Protein AF-A0A1E9AA46-F1 (afdb_monomer)

Radius of gyration: 30.38 Å; Cα contacts (8 Å, |Δi|>4): 210; chains: 1; bounding box: 58×39×106 Å

Secondary structure (DSSP, 8-state):
--HHHHHHHHHHHHHHHS--------------HHHHHHHHHHHHHHHHHHHHHHHS-SEEEGGGTEEE-HHHHHHHHHHHHHHTTS----TTHHHHHHHHHHHHHHHHHHHHHHHHHHHHHHHHHHH--HHHHHHHHHHHHHHHHHHHHHHHHHHHHHHHHHHHHHHTT----GGGT-EE-HHHHHHHHHHHHHHHHHHHHHHS--PPP--

Solvent-accessible surface area (backbone atoms only — not comparable to full-atom values): 11509 Å² total; per-residue (Å²): 134,64,76,68,61,59,53,53,58,52,54,56,50,54,64,72,68,49,80,78,76,69,72,80,75,73,52,77,72,57,76,46,62,69,36,45,54,45,42,53,52,32,42,52,34,52,50,50,30,50,47,35,50,56,66,34,34,48,29,33,27,54,78,76,72,40,71,38,26,48,65,61,49,49,53,50,47,55,52,54,56,57,58,64,76,45,99,65,96,54,82,63,58,58,62,54,48,56,52,48,50,54,49,50,51,51,52,53,52,50,53,53,50,46,52,51,38,47,53,37,36,51,51,25,59,76,66,67,41,68,65,44,50,52,54,33,46,54,50,50,52,51,53,50,52,47,54,55,48,46,61,53,54,48,51,52,51,19,42,50,53,21,54,58,45,32,75,72,80,48,88,51,56,32,77,44,47,40,36,86,25,66,25,54,57,51,28,48,54,34,45,49,51,31,48,53,46,48,56,56,40,62,75,51,54,67,54,73,61,82,126

Nearest PDB structures (foldseek):
  5vju-assembly1_A  TM=3.704E-01  e=6.657E-01  synthetic construct
  6z0c-assembly4_D  TM=4.398E-01  e=1.343E+00  Escherichia coli
  8d9o-assembly1_A  TM=4.126E-01  e=1.412E+00  synthetic construct
  8zgt-assembly1_B  TM=4.104E-01  e=1.560E+00  Rattus norvegicus

Sequence (211 aa):
MNNRQAYHQNFDRTLSHEELHRGRRYGKKRRSWVSLIIHIIVLILTAIAGYSMWKEPIFKVKLLNQLVNFHQFSTFSDKLEELKKLPINVGDIDKIQHQLDQLVIAFEVFFGICILSLILTFFTILFNRTVLKIVNFIVVVILMLMTFGFAYLIDHVAKKAATEMSSAYLSFKPDDILTQADAIHNNFILLGCSLALLFISLFFRNRRPRH

Foldseek 3Di:
DDPVVVVVVVVVVVVVPPPPPPPPPQPDQDDLPLLLVLLVLLLVLLVVLLVLLQPFQQKQFLQVRDRHHLVNLVVVLVVLVVVVVDPDPDPLSVVLSVLSVVLNVLNVVLSVLSVVLSVLSVVCSVPVDLVSLVVSLVSLVVSLVSLVVNQVSLLVSLCSVQVVVVVVPDNDDSCNGIDGDPSSVSSNVSSVSSNVSSVVSSVSPRDRPDD

pLDDT: mean 70.6, std 15.68, range [38.94, 93.25]

Structure (mmCIF, N/CA/C/O backbone):
data_AF-A0A1E9AA46-F1
#
_entry.id   AF-A0A1E9AA46-F1
#
loop_
_atom_site.group_PDB
_atom_site.id
_atom_site.type_symbol
_atom_site.label_atom_id
_atom_site.label_alt_id
_atom_site.label_comp_id
_atom_site.label_asym_id
_atom_site.label_entity_id
_atom_site.label_seq_id
_atom_site.pdbx_PDB_ins_code
_atom_site.Cartn_x
_atom_site.Cartn_y
_atom_site.Cartn_z
_atom_site.occupancy
_atom_site.B_iso_or_equiv
_atom_site.auth_seq_id
_atom_site.auth_comp_id
_atom_site.auth_asym_id
_atom_site.auth_atom_id
_atom_site.pdbx_PDB_model_num
ATOM 1 N N . MET A 1 1 ? 30.537 -24.288 -76.669 1.00 49.28 1 MET A N 1
ATOM 2 C CA . MET A 1 1 ? 30.613 -23.554 -75.384 1.00 49.28 1 MET A CA 1
ATOM 3 C C . MET A 1 1 ? 30.272 -24.520 -74.263 1.00 49.28 1 MET A C 1
ATOM 5 O O . MET A 1 1 ? 29.321 -25.274 -74.397 1.00 49.28 1 MET A O 1
ATOM 9 N N . ASN A 1 2 ? 31.124 -24.592 -73.241 1.00 49.41 2 ASN A N 1
ATOM 10 C CA . ASN A 1 2 ? 31.161 -25.682 -72.265 1.00 49.41 2 ASN A CA 1
ATOM 11 C C . ASN A 1 2 ? 30.040 -25.519 -71.218 1.00 49.41 2 ASN A C 1
ATOM 13 O O . ASN A 1 2 ? 29.988 -24.486 -70.554 1.00 49.41 2 ASN A O 1
ATOM 17 N N . ASN A 1 3 ? 29.192 -26.540 -71.016 1.00 54.50 3 ASN A N 1
ATOM 18 C CA . ASN A 1 3 ? 28.039 -26.518 -70.085 1.00 54.50 3 ASN A CA 1
ATOM 19 C C . ASN A 1 3 ? 28.395 -26.128 -68.635 1.00 54.50 3 ASN A C 1
ATOM 21 O O . ASN A 1 3 ? 27.533 -25.692 -67.877 1.00 54.50 3 ASN A O 1
ATOM 25 N N . ARG A 1 4 ? 29.672 -26.233 -68.250 1.00 53.12 4 ARG A N 1
ATOM 26 C CA . ARG A 1 4 ? 30.167 -25.802 -66.935 1.00 53.12 4 ARG A CA 1
ATOM 27 C C . ARG A 1 4 ? 30.190 -24.277 -66.766 1.00 53.12 4 ARG A C 1
ATOM 29 O O . ARG A 1 4 ? 29.927 -23.796 -65.674 1.00 53.12 4 ARG A O 1
ATOM 36 N N . GLN A 1 5 ? 30.441 -23.506 -67.826 1.00 55.22 5 GLN A N 1
ATOM 37 C CA . GLN A 1 5 ? 30.506 -22.036 -67.744 1.00 55.22 5 GLN A CA 1
ATOM 38 C C . GLN A 1 5 ? 29.119 -21.398 -67.564 1.00 55.22 5 GLN A C 1
ATOM 40 O O . GLN A 1 5 ? 28.984 -20.426 -66.825 1.00 55.22 5 GLN A O 1
ATOM 45 N N . ALA A 1 6 ? 28.083 -21.985 -68.172 1.00 57.84 6 ALA A N 1
ATOM 46 C CA . ALA A 1 6 ? 26.702 -21.524 -68.028 1.00 57.84 6 ALA A CA 1
ATOM 47 C C . ALA A 1 6 ? 26.157 -21.738 -66.603 1.00 57.84 6 ALA A C 1
ATOM 49 O O . ALA A 1 6 ? 25.408 -20.909 -66.094 1.00 57.84 6 ALA A O 1
ATOM 50 N N . TYR A 1 7 ? 26.567 -22.820 -65.932 1.00 57.25 7 TYR A N 1
ATOM 51 C CA . TYR A 1 7 ? 26.136 -23.106 -64.562 1.00 57.25 7 TYR A CA 1
ATOM 52 C C . TYR A 1 7 ? 26.705 -22.093 -63.554 1.00 57.25 7 TYR A C 1
ATOM 54 O O . TYR A 1 7 ? 25.974 -21.613 -62.693 1.00 57.25 7 TYR A O 1
ATOM 62 N N . HIS A 1 8 ? 27.976 -21.701 -63.705 1.00 55.75 8 HIS A N 1
ATOM 63 C CA . HIS A 1 8 ? 28.603 -20.693 -62.843 1.00 55.75 8 HIS A CA 1
ATOM 64 C C . HIS A 1 8 ? 28.002 -19.292 -63.037 1.00 55.75 8 HIS A C 1
ATOM 66 O O . HIS A 1 8 ? 27.674 -18.638 -62.054 1.00 55.75 8 HIS A O 1
ATOM 72 N N . GLN A 1 9 ? 27.741 -18.870 -64.281 1.00 58.97 9 GLN A N 1
ATOM 73 C CA . GLN A 1 9 ? 27.086 -17.578 -64.543 1.00 58.97 9 GLN A CA 1
ATOM 74 C C . GLN A 1 9 ? 25.657 -17.502 -63.993 1.00 58.97 9 GLN A C 1
ATOM 76 O O . GLN A 1 9 ? 25.222 -16.436 -63.558 1.00 58.97 9 GLN A O 1
ATOM 81 N N . ASN A 1 10 ? 24.925 -18.618 -64.005 1.00 57.78 10 ASN A N 1
ATOM 82 C CA . ASN A 1 10 ? 23.584 -18.671 -63.433 1.00 57.78 10 ASN A CA 1
ATOM 83 C C . ASN A 1 10 ? 23.616 -18.655 -61.901 1.00 57.78 10 ASN A C 1
ATOM 85 O O . ASN A 1 10 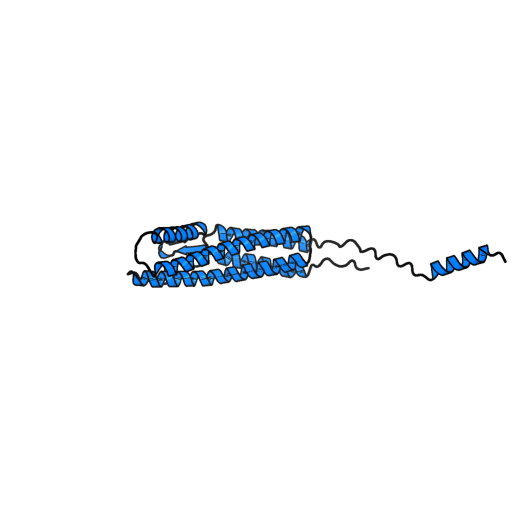? 22.770 -17.996 -61.310 1.00 57.78 10 ASN A O 1
ATOM 89 N N . PHE A 1 11 ? 24.602 -19.304 -61.274 1.00 59.41 11 PHE A N 1
ATOM 90 C CA . PHE A 1 11 ? 24.791 -19.297 -59.819 1.00 59.41 11 PHE A CA 1
ATOM 91 C C . PHE A 1 11 ? 25.184 -17.909 -59.285 1.00 59.41 11 PHE A C 1
ATOM 93 O O . PHE A 1 11 ? 24.658 -17.454 -58.268 1.00 59.41 11 PHE A O 1
ATOM 100 N N . ASP A 1 12 ? 26.053 -17.198 -60.007 1.00 58.66 12 ASP A N 1
ATOM 101 C CA . ASP A 1 12 ? 26.459 -15.836 -59.646 1.00 58.66 12 ASP A CA 1
ATOM 102 C C . ASP A 1 12 ? 25.305 -14.832 -59.798 1.00 58.66 12 ASP A C 1
ATOM 104 O O . ASP A 1 12 ? 25.206 -13.886 -59.014 1.00 58.66 12 ASP A O 1
ATOM 108 N N . ARG A 1 13 ? 24.389 -15.051 -60.755 1.00 57.78 13 ARG A N 1
ATOM 109 C CA . ARG A 1 13 ? 23.179 -14.228 -60.943 1.00 57.78 13 ARG A CA 1
ATOM 110 C C . ARG A 1 13 ? 22.117 -14.450 -59.866 1.00 57.78 13 ARG A C 1
ATOM 112 O O . ARG A 1 13 ? 21.486 -13.480 -59.456 1.00 57.78 13 ARG A O 1
ATOM 119 N N . THR A 1 14 ? 21.927 -15.675 -59.372 1.00 57.81 14 THR A N 1
ATOM 120 C CA . THR A 1 14 ? 20.999 -15.930 -58.253 1.00 57.81 14 THR A CA 1
ATOM 121 C C . THR A 1 14 ? 21.500 -15.316 -56.948 1.00 57.81 14 THR A C 1
ATOM 123 O O . THR A 1 14 ? 20.714 -14.716 -56.224 1.00 57.81 14 THR A O 1
ATOM 126 N N . LEU A 1 15 ? 22.809 -15.350 -56.680 1.00 58.56 15 LEU A N 1
ATOM 127 C CA . LEU A 1 15 ? 23.394 -14.713 -55.490 1.00 58.56 15 LEU A CA 1
ATOM 128 C C . LEU A 1 15 ? 23.398 -13.177 -55.530 1.00 58.56 15 LEU A C 1
ATOM 130 O O . LEU A 1 15 ? 23.452 -12.547 -54.476 1.00 58.56 15 LEU A O 1
ATOM 134 N N . SER A 1 16 ? 23.369 -12.568 -56.718 1.00 57.66 16 SER A N 1
ATOM 135 C CA . SER A 1 16 ? 23.393 -11.106 -56.872 1.00 57.66 16 SER A CA 1
ATOM 136 C C . SER A 1 16 ? 22.006 -10.459 -56.941 1.00 57.66 16 SER A C 1
ATOM 138 O O . SER A 1 16 ? 21.908 -9.249 -56.735 1.00 57.66 16 SER A O 1
ATOM 140 N N . HIS A 1 17 ? 20.938 -11.237 -57.162 1.00 54.31 17 HIS A N 1
ATOM 141 C CA . HIS A 1 17 ? 19.555 -10.738 -57.155 1.00 54.31 17 HIS A CA 1
ATOM 142 C C . HIS A 1 17 ? 18.733 -11.112 -55.926 1.00 54.31 17 HIS A C 1
ATOM 144 O O . HIS A 1 17 ? 17.715 -10.471 -55.667 1.00 54.31 17 HIS A O 1
ATOM 150 N N . GLU A 1 18 ? 19.164 -12.097 -55.149 1.00 50.16 18 GLU A N 1
ATOM 151 C CA . GLU A 1 18 ? 18.524 -12.396 -53.879 1.00 50.16 18 GLU A CA 1
ATOM 152 C C . GLU A 1 18 ? 19.206 -11.545 -52.811 1.00 50.16 18 GLU A C 1
ATOM 154 O O . GLU A 1 18 ? 20.327 -11.828 -52.385 1.00 50.16 18 GLU A O 1
ATOM 159 N N . GLU A 1 19 ? 18.559 -10.439 -52.422 1.00 51.16 19 GLU A N 1
ATOM 160 C CA . GLU A 1 19 ? 18.971 -9.671 -51.253 1.00 51.16 19 GLU A CA 1
ATOM 161 C C . GLU A 1 19 ? 19.119 -10.658 -50.099 1.00 51.16 19 GLU A C 1
ATOM 163 O O . GLU A 1 19 ? 18.131 -11.154 -49.560 1.00 51.16 19 GLU A O 1
ATOM 168 N N . LEU A 1 20 ? 20.367 -10.976 -49.745 1.00 54.72 20 LEU A N 1
ATOM 169 C CA . LEU A 1 20 ? 20.710 -11.749 -48.565 1.00 54.72 20 LEU A CA 1
ATOM 170 C C . LEU A 1 20 ? 19.997 -11.083 -47.391 1.00 54.72 20 LEU A C 1
ATOM 172 O O . LEU A 1 20 ? 20.485 -10.094 -46.835 1.00 54.72 20 LEU A O 1
ATOM 176 N N . HIS A 1 21 ? 18.829 -11.615 -47.024 1.00 53.62 21 HIS A N 1
ATOM 177 C CA . HIS A 1 21 ? 18.086 -11.238 -45.839 1.00 53.62 21 HIS A CA 1
ATOM 178 C C . HIS A 1 21 ? 18.948 -11.647 -44.654 1.00 53.62 21 HIS A C 1
ATOM 180 O O . HIS A 1 21 ? 18.809 -12.718 -44.066 1.00 53.62 21 HIS A O 1
ATOM 186 N N . ARG A 1 22 ? 19.907 -10.778 -44.335 1.00 55.47 22 ARG A N 1
ATOM 187 C CA . ARG A 1 22 ? 20.784 -10.859 -43.184 1.00 55.47 22 ARG A CA 1
ATOM 188 C C . ARG A 1 22 ? 19.836 -10.960 -42.002 1.00 55.47 22 ARG A C 1
ATOM 190 O O . ARG A 1 22 ? 19.183 -9.971 -41.664 1.00 55.47 22 ARG A O 1
ATOM 197 N N . GLY A 1 23 ? 19.688 -12.170 -41.455 1.00 50.06 23 GLY A N 1
ATOM 198 C CA . GLY A 1 23 ? 18.739 -12.448 -40.383 1.00 50.06 23 GLY A CA 1
ATOM 199 C C . GLY A 1 23 ? 18.866 -11.340 -39.355 1.00 50.06 23 GLY A C 1
ATOM 200 O O . GLY A 1 23 ? 19.982 -11.079 -38.898 1.00 50.06 23 GLY A O 1
ATOM 201 N N . ARG A 1 24 ? 17.766 -10.610 -39.110 1.00 51.88 24 ARG A N 1
ATOM 202 C CA . ARG A 1 24 ? 17.756 -9.416 -38.257 1.00 51.88 24 ARG A CA 1
ATOM 203 C C . ARG A 1 24 ? 18.491 -9.769 -36.972 1.00 51.88 24 ARG A C 1
ATOM 205 O O . ARG A 1 24 ? 17.937 -10.448 -36.109 1.00 51.88 24 ARG A O 1
ATOM 212 N N . ARG A 1 25 ? 19.753 -9.346 -36.846 1.00 49.88 25 ARG A N 1
ATOM 213 C CA . ARG A 1 25 ? 20.500 -9.448 -35.596 1.00 49.88 25 ARG A CA 1
ATOM 214 C C . ARG A 1 25 ? 19.763 -8.521 -34.654 1.00 49.88 25 ARG A C 1
ATOM 216 O O . ARG A 1 25 ? 20.014 -7.321 -34.662 1.00 49.88 25 ARG A O 1
ATOM 223 N N . TYR A 1 26 ? 18.802 -9.060 -33.908 1.00 51.97 26 TYR A N 1
ATOM 224 C CA . TYR A 1 26 ? 18.139 -8.348 -32.832 1.00 51.97 26 TYR A CA 1
ATOM 225 C C . TYR A 1 26 ? 19.249 -7.870 -31.901 1.00 51.97 26 TYR A C 1
ATOM 227 O O . TYR A 1 26 ? 19.797 -8.652 -31.123 1.00 51.97 26 TYR A O 1
ATOM 235 N N . GLY A 1 27 ? 19.632 -6.597 -32.034 1.00 51.75 27 GLY A N 1
ATOM 236 C CA . GLY A 1 27 ? 20.596 -5.969 -31.148 1.00 51.75 27 GLY A CA 1
ATOM 237 C C . GLY A 1 27 ? 20.167 -6.256 -29.714 1.00 51.75 27 GLY A C 1
ATOM 238 O O . GLY A 1 27 ? 18.999 -6.073 -29.356 1.00 51.75 27 GLY A O 1
ATOM 239 N N . LYS A 1 28 ? 21.091 -6.801 -28.920 1.00 49.12 28 LYS A N 1
ATOM 240 C CA . LYS A 1 28 ? 20.844 -7.223 -27.540 1.00 49.12 28 LYS A CA 1
ATOM 241 C C . LYS A 1 28 ? 20.098 -6.096 -26.817 1.00 49.12 28 LYS A C 1
ATOM 243 O O . LYS A 1 28 ? 20.606 -4.980 -26.728 1.00 49.12 28 LYS A O 1
ATOM 248 N N . LYS A 1 29 ? 18.867 -6.366 -26.361 1.00 53.00 29 LYS A N 1
ATOM 249 C CA . LYS A 1 29 ? 18.013 -5.390 -25.662 1.00 53.00 29 LYS A CA 1
ATOM 250 C C . LYS A 1 29 ? 18.817 -4.730 -24.535 1.00 53.00 29 LYS A C 1
ATOM 252 O O . LYS A 1 29 ? 19.164 -5.394 -23.557 1.00 53.00 29 LYS A O 1
ATOM 257 N N . ARG A 1 30 ? 19.132 -3.441 -24.678 1.00 56.97 30 ARG A N 1
ATOM 258 C CA . ARG A 1 30 ? 19.942 -2.701 -23.705 1.00 56.97 30 ARG A CA 1
ATOM 259 C C . ARG A 1 30 ? 19.059 -2.378 -22.500 1.00 56.97 30 ARG A C 1
ATOM 261 O O . ARG A 1 30 ? 18.227 -1.477 -22.575 1.00 56.97 30 ARG A O 1
ATOM 268 N N . ARG A 1 31 ? 19.212 -3.150 -21.414 1.00 61.75 31 ARG A N 1
ATOM 269 C CA . ARG A 1 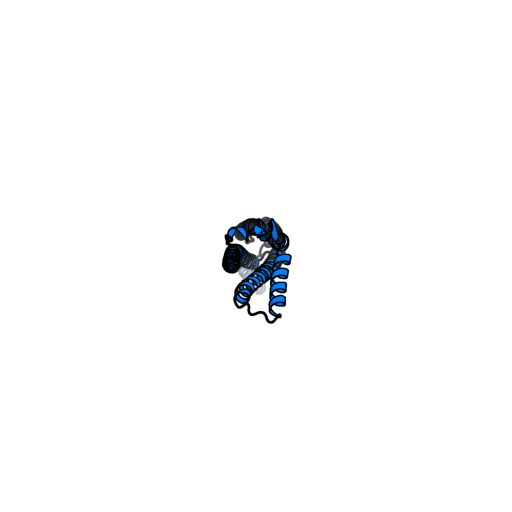31 ? 18.455 -2.961 -20.164 1.00 61.75 31 ARG A CA 1
ATOM 270 C C . ARG A 1 31 ? 18.541 -1.489 -19.738 1.00 61.75 31 ARG A C 1
ATOM 272 O O . ARG A 1 31 ? 19.632 -0.928 -19.666 1.00 61.75 31 ARG A O 1
ATOM 279 N N . SER A 1 32 ? 17.390 -0.868 -19.481 1.00 68.44 32 SER A N 1
ATOM 280 C CA . SER A 1 32 ? 17.340 0.489 -18.932 1.00 68.44 32 SER A CA 1
ATOM 281 C C . SER A 1 32 ? 17.742 0.436 -17.459 1.00 68.44 32 SER A C 1
ATOM 283 O O . SER A 1 32 ? 16.966 -0.038 -16.631 1.00 68.44 32 SER A O 1
ATOM 285 N N . TRP A 1 33 ? 18.954 0.898 -17.148 1.00 75.38 33 TRP A N 1
ATOM 286 C CA . TRP A 1 33 ? 19.469 0.996 -15.778 1.00 75.38 33 TRP A CA 1
ATOM 287 C C . TRP A 1 33 ? 18.612 1.921 -14.909 1.00 75.38 33 TRP A C 1
ATOM 289 O O . TRP A 1 33 ? 18.341 1.600 -13.759 1.00 75.38 33 TRP A O 1
ATOM 299 N N . VAL A 1 34 ? 18.088 3.002 -15.498 1.00 79.56 34 VAL A N 1
ATOM 300 C CA . VAL A 1 34 ? 17.174 3.941 -14.828 1.00 79.56 34 VAL A CA 1
ATOM 301 C C . VAL A 1 34 ? 15.932 3.216 -14.311 1.00 79.56 34 VAL A C 1
ATOM 303 O O . VAL A 1 34 ? 15.563 3.356 -13.152 1.00 79.56 34 VAL A O 1
ATOM 306 N N . SER A 1 35 ? 15.324 2.363 -15.140 1.00 80.69 35 SER A N 1
ATOM 307 C CA . SER A 1 35 ? 14.160 1.584 -14.717 1.00 80.69 35 SER A CA 1
ATOM 308 C C . SER A 1 35 ? 14.479 0.598 -13.593 1.00 80.69 35 SER A C 1
ATOM 310 O O . SER A 1 35 ? 13.589 0.300 -12.804 1.00 80.69 35 SER A O 1
ATOM 312 N N . LEU A 1 36 ? 15.696 0.056 -13.550 1.00 83.31 36 LEU A N 1
ATOM 313 C CA . LEU A 1 36 ? 16.101 -0.884 -12.509 1.00 83.31 36 LEU A CA 1
ATOM 314 C C . LEU A 1 36 ? 16.241 -0.160 -11.166 1.00 83.31 36 LEU A C 1
ATOM 316 O O . LEU A 1 36 ? 15.675 -0.617 -10.179 1.00 83.31 36 LEU A O 1
ATOM 320 N N . ILE A 1 37 ? 16.911 0.997 -11.157 1.00 87.00 37 ILE A N 1
ATOM 321 C CA . ILE A 1 37 ? 17.062 1.844 -9.963 1.00 87.00 37 ILE A CA 1
ATOM 322 C C . ILE A 1 37 ? 15.690 2.249 -9.417 1.00 87.00 37 ILE A C 1
ATOM 324 O O . ILE A 1 37 ? 15.446 2.116 -8.222 1.00 87.00 37 ILE A O 1
ATOM 328 N N . ILE A 1 38 ? 14.766 2.658 -10.294 1.00 88.31 38 ILE A N 1
ATOM 329 C CA . ILE A 1 38 ? 13.400 3.011 -9.890 1.00 88.31 38 ILE A CA 1
ATOM 330 C C . ILE A 1 38 ? 12.713 1.846 -9.161 1.00 88.31 38 ILE A C 1
ATOM 332 O O . ILE A 1 38 ? 12.119 2.059 -8.110 1.00 88.31 38 ILE A O 1
ATOM 336 N N . HIS A 1 39 ? 12.815 0.613 -9.671 1.00 88.31 39 HIS A N 1
ATOM 337 C CA . HIS A 1 39 ? 12.186 -0.537 -9.013 1.00 88.31 39 HIS A CA 1
ATOM 338 C C . HIS A 1 39 ? 12.838 -0.915 -7.681 1.00 88.31 39 HIS A C 1
ATOM 340 O O . HIS A 1 39 ? 12.138 -1.408 -6.803 1.00 88.31 39 HIS A O 1
ATOM 346 N N . ILE A 1 40 ? 14.136 -0.657 -7.498 1.00 90.19 40 ILE A N 1
ATOM 347 C CA . ILE A 1 40 ? 14.787 -0.818 -6.189 1.00 90.19 40 ILE A CA 1
ATOM 348 C C . ILE A 1 40 ? 14.206 0.182 -5.185 1.00 90.19 40 ILE A C 1
ATOM 350 O O . ILE A 1 40 ? 13.863 -0.202 -4.071 1.00 90.19 40 ILE A O 1
ATOM 354 N N . ILE A 1 41 ? 14.044 1.446 -5.584 1.00 90.75 41 ILE A N 1
ATOM 355 C CA . ILE A 1 41 ? 13.454 2.475 -4.715 1.00 90.75 41 ILE A CA 1
ATOM 356 C C . ILE A 1 41 ? 12.005 2.110 -4.370 1.00 90.75 41 ILE A C 1
ATOM 358 O O . ILE A 1 41 ? 11.637 2.128 -3.201 1.00 90.75 41 ILE A O 1
ATOM 362 N N . VAL A 1 42 ? 11.206 1.710 -5.364 1.00 90.62 42 VAL A N 1
ATOM 363 C CA . VAL A 1 42 ? 9.829 1.214 -5.175 1.00 90.62 42 VAL A CA 1
ATOM 364 C C . VAL A 1 42 ? 9.790 0.066 -4.166 1.00 90.62 42 VAL A C 1
ATOM 366 O O . VAL A 1 42 ? 8.957 0.083 -3.268 1.00 90.62 42 VAL A O 1
ATOM 369 N N . LEU A 1 43 ? 10.712 -0.896 -4.270 1.00 91.94 43 LEU A N 1
ATOM 370 C CA . LEU A 1 43 ? 10.792 -2.031 -3.351 1.00 91.94 43 LEU A CA 1
ATOM 371 C C . LEU A 1 43 ? 11.035 -1.578 -1.905 1.00 91.94 43 LEU A C 1
ATOM 373 O O . LEU A 1 43 ? 10.357 -2.052 -0.997 1.00 91.94 43 LEU A O 1
ATOM 377 N N . ILE A 1 44 ? 11.956 -0.635 -1.696 1.00 91.19 44 ILE A N 1
ATOM 378 C CA . ILE A 1 44 ? 12.253 -0.082 -0.367 1.00 91.19 44 ILE A CA 1
ATOM 379 C C . ILE A 1 44 ? 11.045 0.688 0.179 1.00 91.19 44 ILE A C 1
ATOM 381 O O . ILE A 1 44 ? 10.644 0.463 1.318 1.00 91.19 44 ILE A O 1
ATOM 385 N N . LEU A 1 45 ? 10.432 1.558 -0.628 1.00 91.31 45 LEU A N 1
ATOM 386 C CA . LEU A 1 45 ? 9.276 2.357 -0.211 1.00 91.31 45 LEU A CA 1
ATOM 387 C C . LEU A 1 45 ? 8.088 1.476 0.180 1.00 91.31 45 LEU A C 1
ATOM 389 O O . LEU A 1 45 ? 7.499 1.688 1.235 1.00 91.31 45 LEU A O 1
ATOM 393 N N . THR A 1 46 ? 7.761 0.470 -0.634 1.00 89.00 46 THR A N 1
ATOM 394 C CA . THR A 1 46 ? 6.668 -0.469 -0.349 1.00 89.00 46 THR A CA 1
ATOM 395 C C . THR A 1 46 ? 6.961 -1.320 0.892 1.00 89.00 46 THR A C 1
ATOM 397 O O . THR A 1 46 ? 6.050 -1.585 1.673 1.00 89.00 46 THR A O 1
ATOM 400 N N . ALA A 1 47 ? 8.223 -1.690 1.136 1.00 89.56 47 ALA A N 1
ATOM 401 C CA . ALA A 1 47 ? 8.608 -2.415 2.347 1.00 89.56 47 ALA A CA 1
ATOM 402 C C . ALA A 1 47 ? 8.458 -1.554 3.611 1.00 89.56 47 ALA A C 1
ATOM 404 O O . ALA A 1 47 ? 7.906 -2.024 4.604 1.00 89.56 47 ALA A O 1
ATOM 405 N N . ILE A 1 48 ? 8.896 -0.289 3.568 1.00 87.44 48 ILE A N 1
ATOM 406 C CA . ILE A 1 48 ? 8.736 0.655 4.687 1.00 87.44 48 ILE A CA 1
ATOM 407 C C . ILE A 1 48 ? 7.251 0.927 4.946 1.00 87.44 48 ILE A C 1
ATOM 409 O O . ILE A 1 48 ? 6.830 0.908 6.095 1.00 87.44 48 ILE A O 1
ATOM 413 N N . ALA A 1 49 ? 6.453 1.112 3.893 1.00 86.94 49 ALA A N 1
ATOM 414 C CA . ALA A 1 49 ? 5.001 1.271 3.967 1.00 86.94 49 ALA A CA 1
ATOM 415 C C . ALA A 1 49 ? 4.316 0.105 4.705 1.00 86.94 49 ALA A C 1
ATOM 417 O O . ALA A 1 49 ? 3.566 0.320 5.658 1.00 86.94 49 ALA A O 1
ATOM 418 N N . GLY A 1 50 ? 4.618 -1.138 4.309 1.00 83.69 50 GLY A N 1
ATOM 419 C CA . GLY A 1 50 ? 4.090 -2.329 4.980 1.00 83.69 50 GLY A CA 1
ATOM 420 C C . GLY A 1 50 ? 4.568 -2.460 6.428 1.00 83.69 50 GLY A C 1
ATOM 421 O O . GLY A 1 50 ? 3.774 -2.760 7.317 1.00 83.69 50 GLY A O 1
ATOM 422 N N . TYR A 1 51 ? 5.852 -2.193 6.680 1.00 83.25 51 TYR A N 1
ATOM 423 C CA . TYR A 1 51 ? 6.434 -2.268 8.020 1.00 83.25 51 TYR A CA 1
ATOM 424 C C . TYR A 1 51 ? 5.866 -1.208 8.972 1.00 83.25 51 TYR A C 1
ATOM 426 O O . TYR A 1 51 ? 5.542 -1.533 10.114 1.00 83.25 51 TYR A O 1
ATOM 434 N N . SER A 1 52 ? 5.706 0.033 8.502 1.00 81.62 52 SER A N 1
ATOM 435 C CA . SER A 1 52 ? 5.089 1.133 9.252 1.00 81.62 52 SER A CA 1
ATOM 436 C C . SER A 1 52 ? 3.683 0.737 9.697 1.00 81.62 52 SER A C 1
ATOM 438 O O . SER A 1 52 ? 3.419 0.739 10.892 1.00 81.62 52 SER A O 1
ATOM 440 N N . MET A 1 53 ? 2.825 0.243 8.797 1.00 79.44 53 MET A N 1
ATOM 441 C CA . MET A 1 53 ? 1.488 -0.221 9.196 1.00 79.44 53 MET A CA 1
ATOM 442 C C . MET A 1 53 ? 1.494 -1.395 10.183 1.00 79.44 53 MET A C 1
ATOM 444 O O . MET A 1 53 ? 0.574 -1.515 10.981 1.00 79.44 53 MET A O 1
ATOM 448 N N . TRP A 1 54 ? 2.504 -2.264 10.156 1.00 77.38 54 TRP A N 1
ATOM 449 C CA . TRP A 1 54 ? 2.590 -3.388 11.092 1.00 77.38 54 TRP A CA 1
ATOM 450 C C . TRP A 1 54 ? 3.040 -2.963 12.501 1.00 77.38 54 TRP A C 1
ATOM 452 O O . TRP A 1 54 ? 2.548 -3.482 13.505 1.00 77.38 54 TRP A O 1
ATOM 462 N N . LYS A 1 55 ? 4.021 -2.054 12.588 1.00 72.06 55 LYS A N 1
ATOM 463 C CA . LYS A 1 55 ? 4.709 -1.695 13.842 1.00 72.06 55 LYS A CA 1
ATOM 464 C C . LYS A 1 55 ? 4.238 -0.391 14.459 1.00 72.06 55 LYS A C 1
ATOM 466 O O . LYS A 1 55 ? 4.175 -0.305 15.687 1.00 72.06 55 LYS A O 1
ATOM 471 N N . GLU A 1 56 ? 4.010 0.626 13.640 1.00 69.00 56 GLU A N 1
ATOM 472 C CA . GLU A 1 56 ? 3.623 1.941 14.125 1.00 69.00 56 GLU A CA 1
ATOM 473 C C . GLU A 1 56 ? 2.181 1.896 14.631 1.00 69.00 56 GLU A C 1
ATOM 475 O O . GLU A 1 56 ? 1.369 1.082 14.178 1.00 69.00 56 GLU A O 1
ATOM 480 N N . PRO A 1 57 ? 1.849 2.738 15.619 1.00 56.53 57 PRO A N 1
ATOM 481 C CA . PRO A 1 57 ? 0.475 2.858 16.049 1.00 56.53 57 PRO A CA 1
ATOM 482 C C . PRO A 1 57 ? -0.368 3.313 14.867 1.00 56.53 57 PRO A C 1
ATOM 484 O O . PRO A 1 57 ? -0.096 4.335 14.242 1.00 56.53 57 PRO A O 1
ATOM 487 N N . ILE A 1 58 ? -1.386 2.518 14.564 1.00 62.06 58 ILE A N 1
ATOM 488 C CA . ILE A 1 58 ? -2.392 2.819 13.545 1.00 62.06 58 ILE A CA 1
ATOM 489 C C . ILE A 1 58 ? -3.437 3.770 14.148 1.00 62.06 58 ILE A C 1
ATOM 491 O O . ILE A 1 58 ? -4.073 4.559 13.444 1.00 62.06 58 ILE A O 1
ATOM 495 N N . PHE A 1 59 ? -3.541 3.749 15.481 1.00 63.91 59 PHE A N 1
ATOM 496 C CA . PHE A 1 59 ? -4.548 4.445 16.255 1.00 63.91 59 PHE A CA 1
ATOM 497 C C . PHE A 1 59 ? -3.955 5.169 17.450 1.00 63.91 59 PHE A C 1
ATOM 499 O O . PHE A 1 59 ? -3.041 4.677 18.118 1.00 63.91 59 PHE A O 1
ATOM 506 N N . LYS A 1 60 ? -4.573 6.291 17.803 1.00 54.06 60 LYS A N 1
ATOM 507 C CA . LYS A 1 60 ? -4.459 6.869 19.138 1.00 54.06 60 LYS A CA 1
ATOM 508 C C . LYS A 1 60 ? -5.819 6.807 19.819 1.00 54.06 60 LYS A C 1
ATOM 510 O O . LYS A 1 60 ? -6.784 7.387 19.324 1.00 54.06 60 LYS A O 1
ATOM 515 N N . VAL A 1 61 ? -5.879 6.125 20.959 1.00 56.16 61 VAL A N 1
ATOM 516 C CA . VAL A 1 61 ? -7.048 6.126 21.837 1.00 56.16 61 VAL A CA 1
ATOM 517 C C . VAL A 1 61 ? -6.913 7.312 22.779 1.00 56.16 61 VAL A C 1
ATOM 519 O O . VAL A 1 61 ? -6.137 7.263 23.735 1.00 56.16 61 VAL A O 1
ATOM 522 N N . LYS A 1 62 ? -7.612 8.417 22.490 1.00 51.84 62 LYS A N 1
ATOM 523 C CA . LYS A 1 62 ? -7.502 9.651 23.290 1.00 51.84 62 LYS A CA 1
ATOM 524 C C . LYS A 1 62 ? -7.988 9.458 24.728 1.00 51.84 62 LYS A C 1
ATOM 526 O O . LYS A 1 62 ? -7.380 10.035 25.623 1.00 51.84 62 LYS A O 1
ATOM 531 N N . LEU A 1 63 ? -8.977 8.592 24.959 1.00 41.62 63 LEU A N 1
ATOM 532 C CA . LEU A 1 63 ? -9.502 8.278 26.294 1.00 41.62 63 LEU A CA 1
ATOM 533 C C . LEU A 1 63 ? -8.449 7.738 27.275 1.00 41.62 63 LEU A C 1
ATOM 535 O O . LEU A 1 63 ? -8.474 8.058 28.458 1.00 41.62 63 LEU A O 1
ATOM 539 N N . LEU A 1 64 ? -7.522 6.921 26.772 1.00 47.12 64 LEU A N 1
ATOM 540 C CA . LEU A 1 64 ? -6.439 6.304 27.548 1.00 47.12 64 LEU A CA 1
ATOM 541 C C . LEU A 1 64 ? -5.084 6.978 27.279 1.00 47.12 64 LEU A C 1
ATOM 543 O O . LEU A 1 64 ? -4.072 6.580 27.850 1.00 47.12 64 LEU A O 1
ATOM 547 N N . ASN A 1 65 ? -5.055 7.969 26.377 1.00 52.75 65 ASN 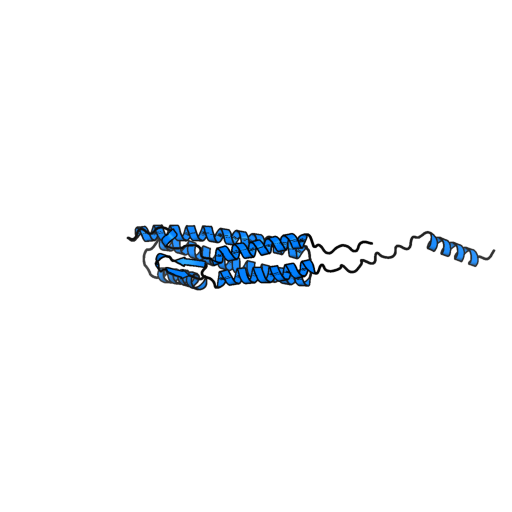A N 1
ATOM 548 C CA . ASN A 1 65 ? -3.854 8.547 25.769 1.00 52.75 65 ASN A CA 1
ATOM 549 C C . ASN A 1 65 ? -2.834 7.477 25.321 1.00 52.75 65 ASN A C 1
ATOM 551 O O . ASN A 1 65 ? -1.623 7.687 25.384 1.00 52.75 65 ASN A O 1
ATOM 555 N N . GLN A 1 66 ? -3.332 6.315 24.886 1.00 52.78 66 GLN A N 1
ATOM 556 C CA . GLN A 1 66 ? -2.520 5.176 24.473 1.00 52.78 66 GLN A CA 1
ATOM 557 C C . GLN A 1 66 ? -2.531 5.040 22.955 1.00 52.78 66 GLN A C 1
ATOM 559 O O . GLN A 1 66 ? -3.562 5.131 22.288 1.00 52.78 66 GLN A O 1
ATOM 564 N N . LEU A 1 67 ? -1.337 4.842 22.412 1.00 54.28 67 LEU A N 1
ATOM 565 C CA . LEU A 1 67 ? -1.097 4.539 21.012 1.00 54.28 67 LEU A CA 1
ATOM 566 C C . LEU A 1 67 ? -1.280 3.030 20.827 1.00 54.28 67 LEU A C 1
ATOM 568 O O . LEU A 1 67 ? -0.604 2.256 21.501 1.00 54.28 67 LEU A O 1
ATOM 572 N N . VAL A 1 68 ? -2.198 2.628 19.948 1.00 59.06 68 VAL A N 1
ATOM 573 C CA . VAL A 1 68 ? -2.544 1.220 19.716 1.00 59.06 68 VAL A CA 1
ATOM 574 C C . VAL A 1 68 ? -2.008 0.797 18.352 1.00 59.06 68 VAL A C 1
ATOM 576 O O . VAL A 1 68 ? -2.346 1.379 17.316 1.00 59.06 68 VAL A O 1
ATOM 579 N N . ASN A 1 69 ? -1.132 -0.205 18.356 1.00 65.00 69 ASN A N 1
ATOM 580 C CA . ASN A 1 69 ? -0.626 -0.846 17.140 1.00 65.00 69 ASN A CA 1
ATOM 581 C C . ASN A 1 69 ? -1.531 -2.008 16.694 1.00 65.00 69 ASN A C 1
ATOM 583 O O . ASN A 1 69 ? -2.445 -2.410 17.416 1.00 65.00 69 ASN A O 1
ATOM 587 N N . PHE A 1 70 ? -1.267 -2.568 15.509 1.00 64.19 70 PHE A N 1
ATOM 588 C CA . PHE A 1 70 ? -2.058 -3.677 14.960 1.00 64.19 70 PHE A CA 1
ATOM 589 C C . PHE A 1 70 ? -2.165 -4.873 15.919 1.00 64.19 70 PHE A C 1
ATOM 591 O O . PHE A 1 70 ? -3.246 -5.417 16.120 1.00 64.19 70 PHE A O 1
ATOM 598 N N . HIS A 1 71 ? -1.060 -5.258 16.561 1.00 66.12 71 HIS A N 1
ATOM 599 C CA . HIS A 1 71 ? -1.028 -6.428 17.440 1.00 66.12 71 HIS A CA 1
ATOM 600 C C . HIS A 1 71 ? -1.902 -6.248 18.691 1.00 66.12 71 HIS A C 1
ATOM 602 O O . HIS A 1 71 ? -2.640 -7.152 19.083 1.00 66.12 71 HIS A O 1
ATOM 608 N N . GLN A 1 72 ? -1.857 -5.061 19.297 1.00 60.53 72 GLN A N 1
ATOM 609 C CA . GLN A 1 72 ? -2.705 -4.706 20.435 1.00 60.53 72 GLN A CA 1
ATOM 610 C C . GLN A 1 72 ? -4.183 -4.638 20.039 1.00 60.53 72 GLN A C 1
ATOM 612 O O . GLN A 1 72 ? -5.033 -5.064 20.816 1.00 60.53 72 GLN A O 1
ATOM 617 N N . PHE A 1 73 ? -4.479 -4.154 18.831 1.00 66.88 73 PHE A N 1
ATOM 618 C CA . PHE A 1 73 ? -5.835 -4.116 18.290 1.00 66.88 73 PHE A CA 1
ATOM 619 C C . PHE A 1 73 ? -6.398 -5.523 18.026 1.00 66.88 73 PHE A C 1
ATOM 621 O O . PHE A 1 73 ? -7.493 -5.831 18.487 1.00 66.88 73 PHE A O 1
ATOM 628 N N . SER A 1 74 ? -5.628 -6.404 17.378 1.00 63.31 74 SER A N 1
ATOM 629 C CA . SER A 1 74 ? -6.011 -7.809 17.149 1.00 63.31 74 SER A CA 1
ATOM 630 C C . SER A 1 74 ? -6.297 -8.530 18.467 1.00 63.31 74 SER A C 1
ATOM 632 O O . SER A 1 74 ? -7.361 -9.108 18.640 1.00 63.31 74 SER A O 1
ATOM 634 N N . THR A 1 75 ? -5.401 -8.387 19.447 1.00 64.81 75 THR A N 1
ATOM 635 C CA . THR A 1 75 ? -5.561 -9.013 20.771 1.00 64.81 75 THR A CA 1
ATOM 636 C C . THR A 1 75 ? -6.802 -8.496 21.514 1.00 64.81 75 THR A C 1
ATOM 638 O O . THR A 1 75 ? -7.366 -9.194 22.354 1.00 64.81 75 THR A O 1
ATOM 641 N N . PHE A 1 76 ? -7.223 -7.254 21.257 1.00 63.91 76 PHE A N 1
ATOM 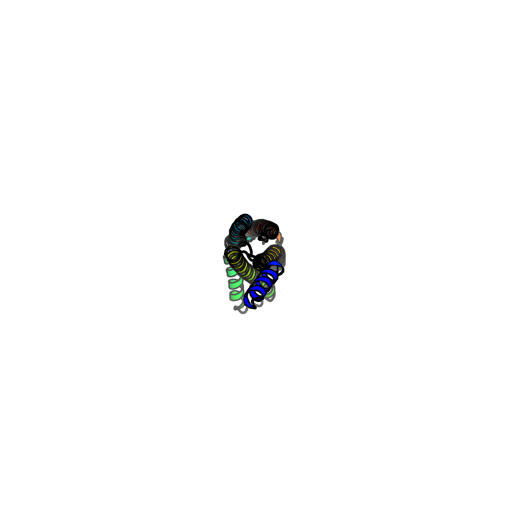642 C CA . PHE A 1 76 ? -8.456 -6.708 21.821 1.00 63.91 76 PHE A CA 1
ATOM 643 C C . PHE A 1 76 ? -9.705 -7.336 21.186 1.00 63.91 76 PHE A C 1
ATOM 645 O O . PHE A 1 76 ? -10.631 -7.669 21.925 1.00 63.91 76 PHE A O 1
ATOM 652 N N . SER A 1 77 ? -9.709 -7.550 19.863 1.00 63.16 77 SER A N 1
ATOM 653 C CA . SER A 1 77 ? -10.784 -8.285 19.171 1.00 63.16 77 SER A CA 1
ATOM 654 C C . SER A 1 77 ? -10.941 -9.694 19.746 1.00 63.16 77 SER A C 1
ATOM 656 O O . SER A 1 77 ? -12.026 -10.061 20.195 1.00 63.16 77 SER A O 1
ATOM 658 N N . ASP A 1 78 ? -9.829 -10.426 19.870 1.00 67.56 78 ASP A N 1
ATOM 659 C CA . ASP A 1 78 ? -9.817 -11.806 20.376 1.00 67.56 78 ASP A CA 1
ATOM 660 C C . ASP A 1 78 ? -10.344 -11.896 21.822 1.00 67.56 78 ASP A C 1
ATOM 662 O O . ASP A 1 78 ? -11.105 -12.794 22.184 1.00 67.56 78 ASP A O 1
ATOM 666 N N . LYS A 1 79 ? -9.988 -10.925 22.674 1.00 62.28 79 LYS A N 1
ATOM 667 C CA . LYS A 1 79 ? -10.467 -10.871 24.066 1.00 62.28 79 LYS A CA 1
ATOM 668 C C . LYS A 1 79 ? -11.960 -10.569 24.175 1.00 62.28 79 LYS A C 1
ATOM 670 O O . LYS A 1 79 ? -12.608 -11.067 25.096 1.00 62.28 79 LYS A O 1
ATOM 675 N N . LEU A 1 80 ? -12.516 -9.763 23.271 1.00 63.66 80 LEU A N 1
ATOM 676 C CA . LEU A 1 80 ? -13.965 -9.549 23.210 1.00 63.66 80 LEU A CA 1
ATOM 677 C C . LEU A 1 80 ? -14.697 -10.828 22.784 1.00 63.66 80 LEU A C 1
ATOM 679 O O . LEU A 1 80 ? -15.741 -11.146 23.356 1.00 63.66 80 LEU A O 1
ATOM 683 N N . GLU A 1 81 ? -14.116 -11.607 21.869 1.00 64.19 81 GLU A N 1
ATOM 684 C CA . GLU A 1 81 ? -14.647 -12.915 21.474 1.00 64.19 81 GLU A CA 1
ATOM 685 C C . GLU A 1 81 ? -14.682 -13.913 22.643 1.00 64.19 81 GLU A C 1
ATOM 687 O O . GLU A 1 81 ? -15.641 -14.672 22.800 1.00 64.19 81 GLU A O 1
ATOM 692 N N . GLU A 1 82 ? -13.667 -13.909 23.508 1.00 60.91 82 GLU A N 1
ATOM 693 C CA . GLU A 1 82 ? -13.650 -14.758 24.704 1.00 60.91 82 GLU A CA 1
ATOM 694 C C . GLU A 1 82 ? -14.706 -14.350 25.737 1.00 60.91 82 GLU A C 1
ATOM 696 O O . GLU A 1 82 ? -15.351 -15.218 26.328 1.00 60.91 82 GLU A O 1
ATOM 701 N N . LEU A 1 83 ? -14.944 -13.048 25.923 1.00 52.72 83 LEU A N 1
ATOM 702 C CA . LEU A 1 83 ? -15.974 -12.546 26.840 1.00 52.72 83 LEU A CA 1
ATOM 703 C C . LEU A 1 83 ? -17.395 -12.899 26.382 1.00 52.72 83 LEU A C 1
ATOM 705 O O . LEU A 1 83 ? -18.273 -13.105 27.217 1.00 52.72 83 LEU A O 1
ATOM 709 N N . LYS A 1 84 ? -17.612 -13.057 25.075 1.00 53.22 84 LYS A N 1
ATOM 710 C CA . LYS A 1 84 ? -18.873 -13.537 24.489 1.00 53.22 84 LYS A CA 1
ATOM 711 C C . LYS A 1 84 ? -19.184 -15.005 24.815 1.00 53.22 84 LYS A C 1
ATOM 713 O O . LYS A 1 84 ? -20.340 -15.417 24.753 1.00 53.22 84 LYS A O 1
ATOM 718 N N . LYS A 1 85 ? -18.181 -15.808 25.193 1.00 58.88 85 LYS A N 1
ATOM 719 C CA . LYS A 1 85 ? -18.389 -17.201 25.641 1.00 58.88 85 LYS A CA 1
ATOM 720 C C . LYS A 1 85 ? -19.008 -17.279 27.041 1.00 58.88 85 LYS A C 1
ATOM 722 O O . LYS A 1 85 ? -19.415 -18.360 27.466 1.00 58.88 85 LYS A O 1
ATOM 727 N N . LEU A 1 86 ? -19.089 -16.156 27.758 1.00 53.91 86 LEU A N 1
ATOM 728 C CA . LEU A 1 86 ? -19.829 -16.049 29.010 1.00 53.91 86 LEU A CA 1
ATOM 729 C C . LEU A 1 86 ? -21.311 -15.759 28.706 1.00 53.91 86 LEU A C 1
ATOM 731 O O . LEU A 1 86 ? -21.608 -14.988 27.797 1.00 53.91 86 LEU A O 1
ATOM 735 N N . PRO A 1 87 ? -22.259 -16.344 29.458 1.00 47.09 87 PRO A N 1
ATOM 736 C CA . PRO A 1 87 ? -23.694 -16.287 29.172 1.00 47.09 87 PRO A CA 1
ATOM 737 C C . PRO A 1 87 ? -24.312 -14.941 29.594 1.00 47.09 87 PRO A C 1
ATOM 739 O O . PRO A 1 87 ? -25.233 -14.891 30.407 1.00 47.09 87 PRO A O 1
ATOM 742 N N . ILE A 1 88 ? -23.780 -13.831 29.087 1.00 54.53 88 ILE A N 1
ATOM 743 C CA . ILE A 1 88 ? -24.260 -12.476 29.359 1.00 54.53 88 ILE A CA 1
ATOM 744 C C . ILE A 1 88 ? -24.946 -11.980 28.083 1.00 54.53 88 ILE A C 1
ATOM 746 O O . ILE A 1 88 ? -24.387 -12.050 26.994 1.00 54.53 88 ILE A O 1
ATOM 750 N N . ASN A 1 89 ? -26.192 -11.528 28.202 1.00 50.28 89 ASN A N 1
ATOM 751 C CA . ASN A 1 89 ? -26.994 -11.045 27.081 1.00 50.28 89 ASN A CA 1
ATOM 752 C C . ASN A 1 89 ? -26.487 -9.662 26.635 1.00 50.28 89 ASN A C 1
ATOM 754 O O . ASN A 1 89 ? -26.826 -8.653 27.249 1.00 50.28 89 ASN A O 1
ATOM 758 N N . VAL A 1 90 ? -25.645 -9.619 25.602 1.00 53.09 90 VAL A N 1
ATOM 759 C CA . VAL A 1 90 ? -25.009 -8.390 25.092 1.00 53.09 90 VAL A CA 1
ATOM 760 C C . VAL A 1 90 ? -25.126 -8.324 23.566 1.00 53.09 90 VAL A C 1
ATOM 762 O O . VAL A 1 90 ? -24.152 -8.427 22.830 1.00 53.09 90 VAL A O 1
ATOM 765 N N . GLY A 1 91 ? -26.355 -8.141 23.075 1.00 54.19 91 GLY A N 1
ATOM 766 C CA . GLY A 1 91 ? -26.658 -8.057 21.636 1.00 54.19 91 GLY A CA 1
ATOM 767 C C . GLY A 1 91 ? -26.046 -6.855 20.896 1.00 54.19 91 GLY A C 1
ATOM 768 O O . GLY A 1 91 ? -26.082 -6.815 19.666 1.00 54.19 91 GLY A O 1
ATOM 769 N N . ASP A 1 92 ? -25.472 -5.887 21.615 1.00 58.97 92 ASP A N 1
ATOM 770 C CA . ASP A 1 92 ? -24.767 -4.742 21.026 1.00 58.97 92 ASP A CA 1
ATOM 771 C C . ASP A 1 92 ? -23.247 -4.991 20.883 1.00 58.97 92 ASP A C 1
ATOM 773 O O . ASP A 1 92 ? -22.656 -4.617 19.869 1.00 58.97 92 ASP A O 1
ATOM 777 N N . ILE A 1 93 ? -22.639 -5.812 21.756 1.00 61.84 93 ILE A N 1
ATOM 778 C CA . ILE A 1 93 ? -21.219 -6.208 21.635 1.00 61.84 93 ILE A CA 1
ATOM 779 C C . ILE A 1 93 ? -20.955 -6.965 20.325 1.00 61.84 93 ILE A C 1
ATOM 781 O O . ILE A 1 93 ? -19.932 -6.738 19.677 1.00 61.84 93 ILE A O 1
ATOM 785 N N . ASP A 1 94 ? -21.908 -7.785 19.874 1.00 65.00 94 ASP A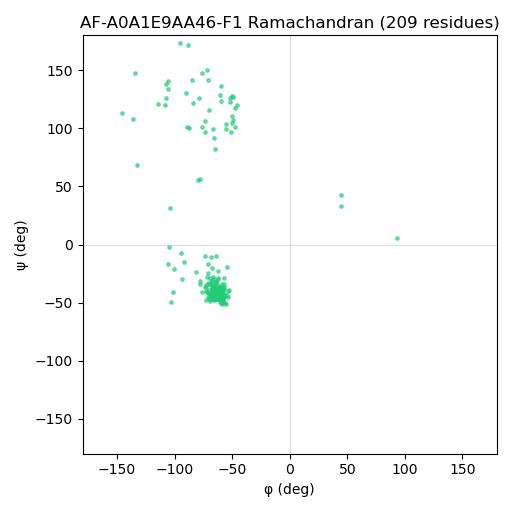 N 1
ATOM 786 C CA . ASP A 1 94 ? -21.812 -8.533 18.614 1.00 65.00 94 ASP A CA 1
ATOM 787 C C . ASP A 1 94 ? -21.592 -7.629 17.395 1.00 65.00 94 ASP A C 1
ATOM 789 O O . ASP A 1 94 ? -20.864 -7.971 16.458 1.00 65.00 94 ASP A O 1
ATOM 793 N N . LYS A 1 95 ? -22.212 -6.446 17.403 1.00 66.50 95 LYS A N 1
ATOM 794 C CA . LYS A 1 95 ? -22.143 -5.492 16.297 1.00 66.50 95 LYS A CA 1
ATOM 795 C C . LYS A 1 95 ? -20.830 -4.719 16.285 1.00 66.50 95 LYS A C 1
ATOM 797 O O . LYS A 1 95 ? -20.406 -4.311 15.198 1.00 66.50 95 LYS A O 1
ATOM 802 N N . ILE A 1 96 ? -20.231 -4.465 17.448 1.00 65.38 96 ILE A N 1
ATOM 803 C CA . ILE A 1 96 ? -18.896 -3.863 17.552 1.00 65.38 96 ILE A CA 1
ATOM 804 C C . ILE A 1 96 ? -17.849 -4.892 17.136 1.00 65.38 96 ILE A C 1
ATOM 806 O O . ILE A 1 96 ? -17.016 -4.595 16.282 1.00 65.38 96 ILE A O 1
ATOM 810 N N . GLN A 1 97 ? -17.937 -6.112 17.668 1.00 66.88 97 GLN A N 1
ATOM 811 C CA . GLN A 1 97 ? -16.979 -7.177 17.393 1.00 66.88 97 GLN A CA 1
ATOM 812 C C . GLN A 1 97 ? -16.910 -7.506 15.898 1.00 66.88 97 GLN A C 1
ATOM 814 O O . GLN A 1 97 ? -15.831 -7.482 15.321 1.00 66.88 97 GLN A O 1
ATOM 819 N N . HIS A 1 98 ? -18.055 -7.664 15.225 1.00 75.94 98 HIS A N 1
ATOM 820 C CA . HIS A 1 98 ? -18.076 -7.913 13.780 1.00 75.94 98 HIS A CA 1
ATOM 821 C C . HIS A 1 98 ? -17.354 -6.818 12.969 1.00 75.94 98 HIS A C 1
ATOM 823 O O . HIS A 1 98 ? -16.759 -7.099 11.931 1.00 75.94 98 HIS A O 1
ATOM 829 N N . GLN A 1 99 ? -17.402 -5.555 13.404 1.00 69.62 99 GLN A N 1
ATOM 830 C CA . GLN A 1 99 ? -16.687 -4.474 12.716 1.00 69.62 99 GLN A CA 1
ATOM 831 C C . GLN A 1 99 ? -15.189 -4.463 13.031 1.00 69.62 99 GLN A C 1
ATOM 833 O O . GLN A 1 99 ? -14.393 -4.138 12.149 1.00 69.62 99 GLN A O 1
ATOM 838 N N . LEU A 1 100 ? -14.804 -4.831 14.256 1.00 72.12 100 LEU A N 1
ATOM 839 C CA . LEU A 1 100 ? -13.403 -5.013 14.634 1.00 72.12 100 LEU A CA 1
ATOM 840 C C . LEU A 1 100 ? -12.778 -6.169 13.845 1.00 72.12 100 LEU A C 1
ATOM 842 O O . LEU A 1 100 ? -11.735 -5.973 13.225 1.00 72.12 100 LEU A O 1
ATOM 846 N N . ASP A 1 101 ? -13.461 -7.309 13.753 1.00 76.31 101 ASP A N 1
ATOM 847 C CA . ASP A 1 101 ? -13.000 -8.480 12.999 1.00 76.31 101 ASP A CA 1
ATOM 848 C C . ASP A 1 101 ? -12.871 -8.166 11.502 1.00 76.31 101 ASP A C 1
ATOM 850 O O . ASP A 1 101 ? -11.861 -8.486 10.874 1.00 76.31 101 ASP A O 1
ATOM 854 N N . GLN A 1 102 ? -13.845 -7.452 10.922 1.00 80.31 102 GLN A N 1
ATOM 855 C CA . GLN A 1 102 ? -13.741 -6.966 9.541 1.00 80.31 102 GLN A CA 1
ATOM 856 C C . GLN A 1 102 ? -12.525 -6.057 9.331 1.00 80.31 102 GLN A C 1
ATOM 858 O O . GLN A 1 102 ? -11.889 -6.119 8.276 1.00 80.31 102 GLN A O 1
ATOM 863 N N . LEU A 1 103 ? -12.189 -5.223 10.318 1.00 77.88 103 LEU A N 1
ATOM 864 C CA . LEU A 1 103 ? -11.023 -4.351 10.254 1.00 77.88 103 LEU A CA 1
ATOM 865 C C . LEU A 1 103 ? -9.716 -5.150 10.363 1.00 77.88 103 LEU A C 1
ATOM 867 O O . LEU A 1 103 ? -8.797 -4.887 9.586 1.00 77.88 103 LEU A O 1
ATOM 871 N N . VAL A 1 104 ? -9.641 -6.151 11.250 1.00 80.94 104 VAL A N 1
ATOM 872 C CA . VAL A 1 104 ? -8.486 -7.065 11.359 1.00 80.94 104 VAL A CA 1
ATOM 873 C C . VAL A 1 104 ? -8.255 -7.793 10.036 1.00 80.94 104 VAL A C 1
ATOM 875 O O . VAL A 1 104 ? -7.160 -7.708 9.480 1.00 80.94 104 VAL 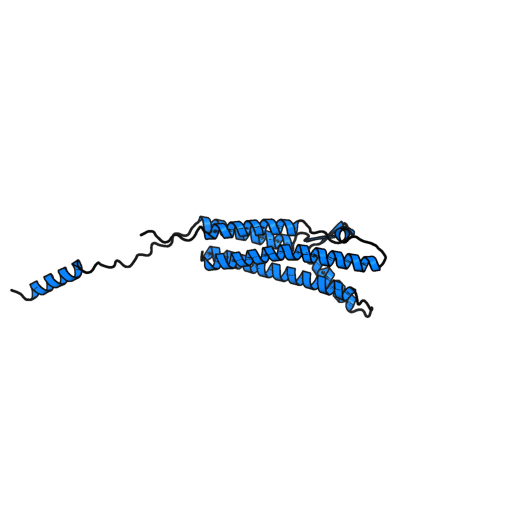A O 1
ATOM 878 N N . ILE A 1 105 ? -9.297 -8.406 9.468 1.00 84.31 105 ILE A N 1
ATOM 879 C CA . ILE A 1 105 ? -9.216 -9.112 8.179 1.00 84.31 105 ILE A CA 1
ATOM 880 C C . ILE A 1 105 ? -8.748 -8.166 7.067 1.00 84.31 105 ILE A C 1
ATOM 882 O O . ILE A 1 105 ? -7.907 -8.533 6.247 1.00 84.31 105 ILE A O 1
ATOM 886 N N . ALA A 1 106 ? -9.252 -6.929 7.027 1.00 85.00 106 ALA A N 1
ATOM 887 C CA . ALA A 1 106 ? -8.827 -5.952 6.029 1.00 85.00 106 ALA A CA 1
ATOM 888 C C . ALA A 1 106 ? -7.325 -5.619 6.141 1.00 85.00 106 ALA A C 1
ATOM 890 O O . ALA A 1 106 ? -6.647 -5.522 5.113 1.00 85.00 106 ALA A O 1
ATOM 891 N N . PHE A 1 107 ? -6.785 -5.497 7.360 1.00 83.88 107 PHE A N 1
ATOM 892 C CA . PHE A 1 107 ? -5.345 -5.318 7.591 1.00 83.88 107 PHE A CA 1
ATOM 893 C C . PHE A 1 107 ? -4.530 -6.545 7.175 1.00 83.88 107 PHE A C 1
ATOM 895 O O . PHE A 1 107 ? -3.515 -6.397 6.494 1.00 83.88 107 PHE A O 1
ATOM 902 N N . GLU A 1 108 ? -4.979 -7.754 7.502 1.00 86.38 108 GLU A N 1
ATOM 903 C CA . GLU A 1 108 ? -4.310 -8.990 7.079 1.00 86.38 108 GLU A CA 1
ATOM 904 C C . GLU A 1 108 ? -4.244 -9.118 5.555 1.00 86.38 108 GLU A C 1
ATOM 906 O O . GLU A 1 108 ? -3.180 -9.395 4.989 1.00 86.38 108 GLU A O 1
ATOM 911 N N . VAL A 1 109 ? -5.356 -8.840 4.869 1.00 90.44 109 VAL A N 1
ATOM 912 C CA . VAL A 1 109 ? -5.410 -8.821 3.402 1.00 90.44 109 VAL A CA 1
ATOM 913 C C . VAL A 1 109 ? -4.464 -7.757 2.844 1.00 90.44 109 VAL A C 1
ATOM 915 O O . VAL A 1 109 ? -3.726 -8.037 1.895 1.00 90.44 109 VAL A O 1
ATOM 918 N N . PHE A 1 110 ? -4.421 -6.563 3.440 1.00 90.19 110 PHE A N 1
ATOM 919 C CA . PHE A 1 110 ? -3.479 -5.515 3.047 1.00 90.19 110 PHE A CA 1
ATOM 920 C C . PHE A 1 110 ? -2.023 -5.993 3.152 1.00 90.19 110 PHE A C 1
ATOM 922 O O . PHE A 1 110 ? -1.252 -5.819 2.202 1.00 90.19 110 PHE A O 1
ATOM 929 N N . PHE A 1 111 ? -1.640 -6.649 4.251 1.00 89.88 111 PHE A N 1
ATOM 930 C CA . PHE A 1 111 ? -0.287 -7.191 4.411 1.00 89.88 111 PHE A CA 1
ATOM 931 C C . PHE A 1 111 ? 0.021 -8.279 3.378 1.00 89.88 111 PHE A C 1
ATOM 933 O O . PHE A 1 111 ? 1.099 -8.261 2.777 1.00 89.88 111 PHE A O 1
ATOM 940 N N . GLY A 1 112 ? -0.934 -9.168 3.090 1.00 90.25 112 GLY A N 1
ATOM 941 C CA . GLY A 1 112 ? -0.799 -10.179 2.038 1.00 90.25 112 GLY A CA 1
ATOM 942 C C . GLY A 1 112 ? -0.558 -9.567 0.653 1.00 90.25 112 GLY A C 1
ATOM 943 O O . GLY A 1 112 ? 0.359 -9.974 -0.066 1.00 90.25 112 GLY A O 1
ATOM 944 N N . ILE A 1 113 ? -1.321 -8.531 0.293 1.00 92.75 113 ILE A N 1
ATOM 945 C CA . ILE A 1 113 ? -1.158 -7.803 -0.976 1.00 92.75 113 ILE A CA 1
ATOM 946 C C . ILE A 1 113 ? 0.172 -7.030 -0.999 1.00 92.75 113 ILE A C 1
ATOM 948 O O . ILE A 1 113 ? 0.827 -6.958 -2.042 1.00 92.75 113 ILE A O 1
ATOM 952 N N . CYS A 1 114 ? 0.620 -6.492 0.137 1.00 91.25 114 CYS A N 1
ATOM 953 C CA . CYS A 1 114 ? 1.907 -5.809 0.249 1.00 91.25 114 CYS A CA 1
ATOM 954 C C . CYS A 1 114 ? 3.075 -6.772 -0.016 1.00 91.25 114 CYS A C 1
ATOM 956 O O . CYS A 1 114 ? 3.950 -6.477 -0.834 1.00 91.25 114 CYS A O 1
ATOM 958 N N . ILE A 1 115 ? 3.046 -7.971 0.573 1.00 92.62 115 ILE A N 1
ATOM 959 C CA . ILE A 1 115 ? 4.034 -9.028 0.304 1.00 92.62 115 ILE A CA 1
ATOM 960 C C . ILE A 1 115 ? 4.002 -9.436 -1.174 1.00 92.62 115 ILE A C 1
ATOM 962 O O . ILE A 1 115 ? 5.054 -9.533 -1.811 1.00 92.62 115 ILE A O 1
ATOM 966 N N . LEU A 1 116 ? 2.810 -9.617 -1.752 1.00 93.06 116 LEU A N 1
ATOM 967 C CA . LEU A 1 116 ? 2.658 -9.911 -3.178 1.00 93.06 116 LEU A CA 1
ATOM 968 C C . LEU A 1 116 ? 3.298 -8.817 -4.051 1.00 93.06 116 LEU A C 1
ATOM 970 O O . LEU A 1 116 ? 4.022 -9.132 -4.996 1.00 93.06 116 LEU A O 1
ATOM 974 N N . SER A 1 117 ? 3.087 -7.543 -3.713 1.00 91.94 117 SER A N 1
ATOM 975 C CA . SER A 1 117 ? 3.707 -6.391 -4.382 1.00 91.94 117 SER A CA 1
ATOM 976 C C . SER A 1 117 ? 5.237 -6.428 -4.300 1.00 91.94 117 SER A C 1
ATOM 978 O O . SER A 1 117 ? 5.933 -6.222 -5.300 1.00 91.94 117 SER A O 1
ATOM 980 N N . LEU A 1 118 ? 5.800 -6.770 -3.137 1.00 92.69 118 LEU A N 1
ATOM 981 C CA . LEU A 1 118 ? 7.251 -6.916 -2.971 1.00 92.69 118 LEU A CA 1
ATOM 982 C C . LEU A 1 118 ? 7.815 -8.031 -3.858 1.00 92.69 118 LEU A C 1
ATOM 984 O O . LEU A 1 118 ? 8.811 -7.820 -4.557 1.00 92.69 118 LEU A O 1
ATOM 988 N N . ILE A 1 119 ? 7.147 -9.186 -3.902 1.00 92.75 119 ILE A N 1
ATOM 989 C CA . ILE A 1 119 ? 7.531 -10.321 -4.754 1.00 92.75 119 ILE A CA 1
ATOM 990 C C . ILE A 1 119 ? 7.463 -9.932 -6.239 1.00 92.75 119 ILE A C 1
ATOM 992 O O . ILE A 1 119 ? 8.400 -10.187 -7.002 1.00 92.75 119 ILE A O 1
ATOM 996 N N . LEU A 1 120 ? 6.386 -9.268 -6.665 1.00 90.19 120 LEU A N 1
ATOM 997 C CA . LEU A 1 120 ? 6.235 -8.783 -8.038 1.00 90.19 120 LEU A CA 1
ATOM 998 C C . LEU A 1 120 ? 7.308 -7.757 -8.401 1.00 90.19 120 LEU A C 1
ATOM 1000 O O . LEU A 1 120 ? 7.867 -7.810 -9.502 1.00 90.19 120 LEU A O 1
ATOM 1004 N N . THR A 1 121 ? 7.640 -6.849 -7.485 1.00 89.81 121 THR A N 1
ATOM 1005 C CA . THR A 1 121 ? 8.709 -5.862 -7.674 1.00 89.81 121 THR A CA 1
ATOM 1006 C C . THR A 1 121 ? 10.066 -6.553 -7.811 1.00 89.81 121 THR A C 1
ATOM 1008 O O . THR A 1 121 ? 10.821 -6.240 -8.734 1.00 89.81 121 THR A O 1
ATOM 1011 N N . PHE A 1 122 ? 10.349 -7.565 -6.988 1.00 89.88 122 PHE A N 1
ATOM 1012 C CA . PHE A 1 122 ? 11.560 -8.382 -7.093 1.00 89.88 122 PHE A CA 1
ATOM 1013 C C . PHE A 1 122 ? 11.670 -9.082 -8.457 1.00 89.88 122 PHE A C 1
ATOM 1015 O O . PHE A 1 122 ? 12.681 -8.949 -9.155 1.00 89.88 122 PHE A O 1
ATOM 1022 N N . PHE A 1 123 ? 10.607 -9.750 -8.915 1.00 88.31 123 PHE A N 1
ATOM 1023 C CA . PHE A 1 123 ? 10.592 -10.357 -10.251 1.00 88.31 123 PHE A CA 1
ATOM 1024 C C . PHE A 1 123 ? 10.697 -9.318 -11.374 1.00 88.31 123 PHE A C 1
ATOM 1026 O O . PHE A 1 123 ? 11.296 -9.580 -12.423 1.00 88.31 123 PHE A O 1
ATOM 1033 N N . THR A 1 124 ? 10.159 -8.117 -11.163 1.00 87.31 124 THR A N 1
ATOM 1034 C CA . THR A 1 124 ? 10.295 -7.003 -12.104 1.00 87.31 124 THR A CA 1
ATOM 1035 C C . THR A 1 124 ? 11.749 -6.557 -12.233 1.00 87.31 124 THR A C 1
ATOM 1037 O O . THR A 1 124 ? 12.195 -6.297 -13.351 1.00 87.31 124 THR A O 1
ATOM 1040 N N . ILE A 1 125 ? 12.516 -6.532 -11.142 1.00 86.56 125 ILE A N 1
ATOM 1041 C CA . ILE A 1 125 ? 13.959 -6.244 -11.171 1.00 86.56 125 ILE A CA 1
ATOM 1042 C C . ILE A 1 125 ? 14.706 -7.333 -11.956 1.00 86.56 125 ILE A C 1
ATOM 1044 O O . ILE A 1 125 ? 15.508 -7.013 -12.839 1.00 86.56 125 ILE A O 1
ATOM 1048 N N . LEU A 1 126 ? 14.404 -8.612 -11.700 1.00 83.75 126 LEU A N 1
ATOM 1049 C CA . LEU A 1 126 ? 15.085 -9.747 -12.334 1.00 83.75 126 LEU A CA 1
ATOM 1050 C C . LEU A 1 126 ? 14.822 -9.826 -13.849 1.00 83.75 126 LEU A C 1
ATOM 1052 O O . LEU A 1 126 ? 15.751 -9.978 -14.651 1.00 83.75 126 LEU A O 1
ATOM 1056 N N . PHE A 1 127 ? 13.555 -9.705 -14.253 1.00 81.00 127 PHE A N 1
ATOM 1057 C CA . PHE A 1 127 ? 13.123 -9.939 -15.634 1.00 81.00 127 PHE A CA 1
ATOM 1058 C C . PHE A 1 127 ? 12.913 -8.660 -16.458 1.00 81.00 127 PHE A C 1
ATOM 1060 O O . PHE A 1 127 ? 12.929 -8.728 -17.691 1.00 81.00 127 PHE A O 1
ATOM 1067 N N . ASN A 1 128 ? 12.709 -7.502 -15.819 1.00 77.62 128 ASN A N 1
ATOM 1068 C CA . ASN A 1 128 ? 12.397 -6.205 -16.444 1.00 77.62 128 ASN A CA 1
ATOM 1069 C C . ASN A 1 128 ? 11.324 -6.305 -17.548 1.00 77.62 128 ASN A C 1
ATOM 1071 O O . ASN A 1 128 ? 11.448 -5.753 -18.649 1.00 77.62 128 ASN A O 1
ATOM 1075 N N . ARG A 1 129 ? 10.273 -7.087 -17.279 1.00 82.56 129 ARG A N 1
ATOM 1076 C CA . ARG A 1 129 ? 9.138 -7.295 -18.185 1.00 82.56 129 ARG A CA 1
ATOM 1077 C C . ARG A 1 129 ? 8.070 -6.246 -17.904 1.00 82.56 129 ARG A C 1
ATOM 1079 O O . ARG A 1 129 ? 7.633 -6.094 -16.772 1.00 82.56 129 ARG A O 1
ATOM 1086 N N . THR A 1 130 ? 7.594 -5.576 -18.951 1.00 82.19 130 THR A N 1
ATOM 1087 C CA . THR A 1 130 ? 6.548 -4.545 -18.840 1.00 82.19 130 THR A CA 1
ATOM 1088 C C . THR A 1 130 ? 5.248 -5.077 -18.234 1.00 82.19 130 THR A C 1
ATOM 1090 O O . THR A 1 130 ? 4.614 -4.353 -17.482 1.00 82.19 130 THR A O 1
ATOM 1093 N N . VAL A 1 131 ? 4.887 -6.339 -18.498 1.00 86.31 131 VAL A N 1
ATOM 1094 C CA . VAL A 1 131 ? 3.699 -6.971 -17.893 1.00 86.31 131 VAL A CA 1
ATOM 1095 C C . VAL A 1 131 ? 3.802 -6.970 -16.368 1.00 86.31 131 VAL A C 1
ATOM 1097 O O . VAL A 1 131 ? 2.871 -6.535 -15.707 1.00 86.31 131 VAL A O 1
ATOM 1100 N N . LEU A 1 132 ? 4.958 -7.351 -15.813 1.00 88.06 132 LEU A N 1
ATOM 1101 C CA . LEU A 1 132 ? 5.160 -7.365 -14.364 1.00 88.06 132 LEU A CA 1
ATOM 1102 C C . LEU A 1 132 ? 5.077 -5.955 -13.762 1.00 88.06 132 LEU A C 1
ATOM 1104 O O . LEU A 1 132 ? 4.473 -5.783 -12.711 1.00 88.06 132 LEU A O 1
ATOM 1108 N N . LYS A 1 133 ? 5.593 -4.936 -14.465 1.00 88.06 133 LYS A N 1
ATOM 1109 C CA . LYS A 1 133 ? 5.458 -3.531 -14.043 1.00 88.06 133 LYS A CA 1
ATOM 1110 C C . LYS A 1 133 ? 4.001 -3.089 -13.951 1.00 88.06 133 LYS A C 1
ATOM 1112 O O . LYS A 1 133 ? 3.637 -2.420 -12.995 1.00 88.06 133 LYS A O 1
ATOM 1117 N N . ILE A 1 134 ? 3.196 -3.441 -14.955 1.00 89.50 134 ILE A N 1
ATOM 1118 C CA . ILE A 1 134 ? 1.777 -3.069 -15.024 1.00 89.50 134 ILE A CA 1
ATOM 1119 C C . ILE A 1 134 ? 0.988 -3.794 -13.934 1.00 89.50 134 ILE A C 1
ATOM 1121 O O . ILE A 1 134 ? 0.209 -3.161 -13.233 1.00 89.50 134 ILE A O 1
ATOM 1125 N N . VAL A 1 135 ? 1.219 -5.097 -13.751 1.00 92.38 135 VAL A N 1
ATOM 1126 C CA . VAL A 1 135 ? 0.568 -5.864 -12.679 1.00 92.38 135 VAL A CA 1
ATOM 1127 C C . VAL A 1 135 ? 0.932 -5.276 -11.314 1.00 92.38 135 VAL A C 1
ATOM 1129 O O . VAL A 1 135 ? 0.042 -5.003 -10.518 1.00 92.38 135 VAL A O 1
ATOM 1132 N N . ASN A 1 136 ? 2.214 -4.984 -11.070 1.00 91.81 136 ASN A N 1
ATOM 1133 C CA . ASN A 1 136 ? 2.650 -4.365 -9.819 1.00 91.81 136 ASN A CA 1
ATOM 1134 C C . ASN A 1 136 ? 2.058 -2.962 -9.614 1.00 91.81 136 ASN A C 1
ATOM 1136 O O . ASN A 1 136 ? 1.680 -2.608 -8.505 1.00 91.81 136 ASN A O 1
ATOM 1140 N N . PHE A 1 137 ? 1.930 -2.174 -10.685 1.00 91.25 137 PHE A N 1
ATOM 1141 C CA . PHE A 1 137 ? 1.264 -0.873 -10.639 1.00 91.25 137 PHE A CA 1
ATOM 1142 C C . PHE A 1 137 ? -0.190 -1.007 -10.175 1.00 91.25 137 PHE A C 1
ATOM 1144 O O . PHE A 1 137 ? -0.591 -0.303 -9.255 1.00 91.25 137 PHE A O 1
ATOM 1151 N N . ILE A 1 138 ? -0.955 -1.948 -10.740 1.00 93.25 138 ILE A N 1
ATOM 1152 C CA . ILE A 1 138 ? -2.346 -2.206 -10.328 1.00 93.25 138 ILE A CA 1
ATOM 1153 C C . ILE A 1 138 ? -2.408 -2.629 -8.854 1.00 93.25 138 ILE A C 1
ATOM 1155 O O . ILE A 1 138 ? -3.239 -2.122 -8.106 1.00 93.25 138 ILE A O 1
ATOM 1159 N N . VAL A 1 139 ? -1.504 -3.509 -8.417 1.00 93.19 139 VAL A N 1
ATOM 1160 C CA . VAL A 1 139 ? -1.426 -3.950 -7.015 1.00 93.19 139 VAL A CA 1
ATOM 1161 C C . VAL A 1 139 ? -1.163 -2.771 -6.069 1.00 93.19 139 VAL A C 1
ATOM 1163 O O . VAL A 1 139 ? -1.840 -2.643 -5.052 1.00 93.19 139 VAL A O 1
ATOM 1166 N N . VAL A 1 140 ? -0.237 -1.868 -6.411 1.00 91.38 140 VAL A N 1
ATOM 1167 C CA . VAL A 1 140 ? 0.047 -0.670 -5.600 1.00 91.38 140 VAL A CA 1
ATOM 1168 C C . VAL A 1 140 ? -1.134 0.308 -5.583 1.00 91.38 140 VAL A C 1
ATOM 1170 O O . VAL A 1 140 ? -1.406 0.890 -4.535 1.00 91.38 140 VAL A O 1
ATOM 1173 N N . VAL A 1 141 ? -1.887 0.448 -6.683 1.00 92.56 141 VAL A N 1
ATOM 1174 C CA . VAL A 1 141 ? -3.148 1.222 -6.685 1.00 92.56 141 VAL A CA 1
ATOM 1175 C C . VAL A 1 141 ? -4.148 0.634 -5.689 1.00 92.56 141 VAL A C 1
ATOM 1177 O O . VAL A 1 141 ? -4.731 1.379 -4.906 1.00 92.56 141 VAL A O 1
ATOM 1180 N N . ILE A 1 142 ? -4.328 -0.690 -5.682 1.00 91.75 142 ILE A N 1
ATOM 1181 C CA . ILE A 1 142 ? -5.242 -1.364 -4.746 1.00 91.75 142 ILE A CA 1
ATOM 1182 C C . ILE A 1 142 ? -4.803 -1.129 -3.295 1.00 91.75 142 ILE A C 1
ATOM 1184 O O . ILE A 1 142 ? -5.638 -0.775 -2.466 1.00 91.75 142 ILE A O 1
ATOM 1188 N N . LEU A 1 143 ? -3.504 -1.251 -2.996 1.00 90.88 143 LEU A N 1
ATOM 1189 C CA . LEU A 1 143 ? -2.964 -0.954 -1.662 1.00 90.88 143 LEU A CA 1
ATOM 1190 C C . LEU A 1 143 ? -3.267 0.485 -1.234 1.00 90.88 143 LEU A C 1
ATOM 1192 O O . LEU A 1 143 ? -3.704 0.711 -0.113 1.00 90.88 143 LEU A O 1
ATOM 1196 N N . MET A 1 144 ? -3.092 1.452 -2.134 1.00 89.69 144 MET A N 1
ATOM 1197 C CA . MET A 1 144 ? -3.381 2.859 -1.854 1.00 89.69 144 MET A CA 1
ATOM 1198 C C . MET A 1 144 ? -4.876 3.103 -1.588 1.00 89.69 144 MET A C 1
ATOM 1200 O O . MET A 1 144 ? -5.220 3.850 -0.672 1.00 89.69 144 MET A O 1
ATOM 1204 N N . LEU A 1 145 ? -5.770 2.450 -2.340 1.00 89.25 145 LEU A N 1
ATOM 1205 C CA . LEU A 1 145 ? -7.217 2.503 -2.094 1.00 89.25 145 LEU A CA 1
AT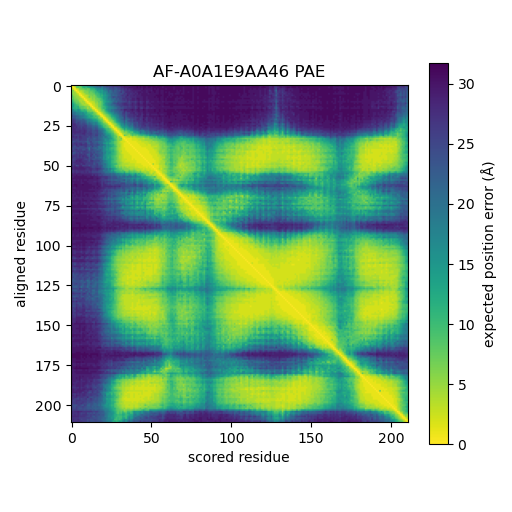OM 1206 C C . LEU A 1 145 ? -7.593 1.878 -0.745 1.00 89.25 145 LEU A C 1
ATOM 1208 O O . LEU A 1 145 ? -8.440 2.422 -0.038 1.00 89.25 145 LEU A O 1
ATOM 1212 N N . MET A 1 146 ? -6.943 0.781 -0.353 1.00 86.44 146 MET A N 1
ATOM 1213 C CA . MET A 1 146 ? -7.129 0.186 0.973 1.00 86.44 146 MET A CA 1
ATOM 1214 C C . MET A 1 146 ? -6.690 1.131 2.092 1.00 86.44 146 MET A C 1
ATOM 1216 O O . MET A 1 146 ? -7.409 1.260 3.079 1.00 86.44 146 MET A O 1
ATOM 1220 N N . THR A 1 147 ? -5.585 1.864 1.923 1.00 85.06 147 THR A N 1
ATOM 1221 C CA . THR A 1 147 ? -5.142 2.876 2.898 1.00 85.06 147 THR A CA 1
ATOM 1222 C C . THR A 1 147 ? -6.205 3.953 3.142 1.00 85.06 147 THR A C 1
ATOM 1224 O O . THR A 1 147 ? -6.416 4.351 4.288 1.00 85.06 147 THR A O 1
ATOM 1227 N N . PHE A 1 148 ? -6.936 4.376 2.104 1.00 81.25 148 PHE A N 1
ATOM 1228 C CA . PHE A 1 148 ? -8.115 5.241 2.265 1.00 81.25 148 PHE A CA 1
ATOM 1229 C C . PHE A 1 148 ? -9.285 4.528 2.948 1.00 81.25 148 PHE A C 1
ATOM 1231 O O . PHE A 1 148 ? -9.936 5.107 3.817 1.00 81.25 148 PHE A O 1
ATOM 1238 N N . GLY A 1 149 ? -9.545 3.275 2.566 1.00 79.50 149 GLY A N 1
ATOM 1239 C CA . GLY A 1 149 ? -10.590 2.446 3.164 1.00 79.50 149 GLY A CA 1
ATOM 1240 C C . GLY A 1 149 ? -10.423 2.286 4.675 1.00 79.50 149 GLY A C 1
ATOM 1241 O O . GLY A 1 149 ? -11.410 2.364 5.404 1.00 79.50 149 GLY A O 1
ATOM 1242 N N . PHE A 1 150 ? -9.184 2.157 5.160 1.00 78.88 150 PHE A N 1
ATOM 1243 C CA . PHE A 1 150 ? -8.906 2.119 6.592 1.00 78.88 150 PHE A CA 1
ATOM 1244 C C . PHE A 1 150 ? -9.355 3.400 7.286 1.00 78.88 150 PHE A C 1
ATOM 1246 O O . PHE A 1 150 ? -10.108 3.306 8.243 1.00 78.88 150 PHE A O 1
ATOM 1253 N N . ALA A 1 151 ? -8.999 4.590 6.795 1.00 71.81 151 ALA A N 1
ATOM 1254 C CA . ALA A 1 151 ? -9.425 5.841 7.435 1.00 71.81 151 ALA A CA 1
ATOM 1255 C C . ALA A 1 151 ? -10.956 5.913 7.634 1.00 71.81 151 ALA A C 1
ATOM 1257 O O . ALA A 1 151 ? -11.424 6.308 8.701 1.00 71.81 151 ALA A O 1
ATOM 1258 N N . TYR A 1 152 ? -11.728 5.447 6.646 1.00 71.56 152 TYR A N 1
ATOM 1259 C CA . TYR A 1 152 ? -13.188 5.372 6.731 1.00 71.56 152 TYR A CA 1
ATOM 1260 C C . TYR A 1 152 ? -13.691 4.310 7.724 1.00 71.56 152 TYR A C 1
ATOM 1262 O O . TYR A 1 152 ? -14.548 4.599 8.559 1.00 71.56 152 TYR A O 1
ATOM 1270 N N . LEU A 1 153 ? -13.165 3.082 7.653 1.00 69.50 153 LEU A N 1
ATOM 1271 C CA . LEU A 1 153 ? -13.560 1.989 8.552 1.00 69.50 153 LEU A CA 1
ATOM 1272 C C . LEU A 1 153 ? -13.276 2.334 10.016 1.00 69.50 153 LEU A C 1
ATOM 1274 O O . LEU A 1 153 ? -14.067 2.013 10.898 1.00 69.50 153 LEU A O 1
ATOM 1278 N N . ILE A 1 154 ? -12.171 3.026 10.261 1.00 69.88 154 ILE A N 1
ATOM 1279 C CA . ILE A 1 154 ? -11.720 3.417 11.593 1.00 69.88 154 ILE A CA 1
ATOM 1280 C C . ILE A 1 154 ? -12.651 4.464 12.195 1.00 69.88 154 ILE A C 1
ATOM 1282 O O . ILE A 1 154 ? -13.089 4.300 13.330 1.00 69.88 154 ILE A O 1
ATOM 1286 N N . ASP A 1 155 ? -13.001 5.499 11.430 1.00 69.38 155 ASP A N 1
ATOM 1287 C CA . ASP A 1 155 ? -13.985 6.504 11.846 1.00 69.38 155 ASP A CA 1
ATOM 1288 C C . ASP A 1 155 ? -15.353 5.862 12.136 1.00 69.38 155 ASP A C 1
ATOM 1290 O O . ASP A 1 155 ? -16.024 6.199 13.113 1.00 69.38 155 ASP A O 1
ATOM 1294 N N . HIS A 1 156 ? -15.752 4.869 11.338 1.00 70.50 156 HIS A N 1
ATOM 1295 C CA . HIS A 1 156 ? -17.005 4.154 11.553 1.00 70.50 156 HIS A CA 1
ATOM 1296 C C . HIS A 1 156 ? -17.000 3.313 12.843 1.00 70.50 156 HIS A C 1
ATOM 1298 O O . HIS A 1 156 ? -17.947 3.396 13.630 1.00 70.50 156 HIS A O 1
ATOM 1304 N N . VAL A 1 157 ? -15.921 2.566 13.101 1.00 66.50 157 VAL A N 1
ATOM 1305 C CA . VAL A 1 157 ? -15.727 1.803 14.348 1.00 66.50 157 VAL A CA 1
ATOM 1306 C C . VAL A 1 157 ? -15.684 2.743 15.557 1.00 66.50 157 VAL A C 1
ATOM 1308 O O . VAL A 1 157 ? -16.343 2.477 16.563 1.00 66.50 157 VAL A O 1
ATOM 1311 N N . ALA A 1 158 ? -14.985 3.877 15.449 1.00 64.81 158 ALA A N 1
ATOM 1312 C CA . ALA A 1 158 ? -14.902 4.896 16.495 1.00 64.81 158 ALA A CA 1
ATOM 1313 C C . ALA 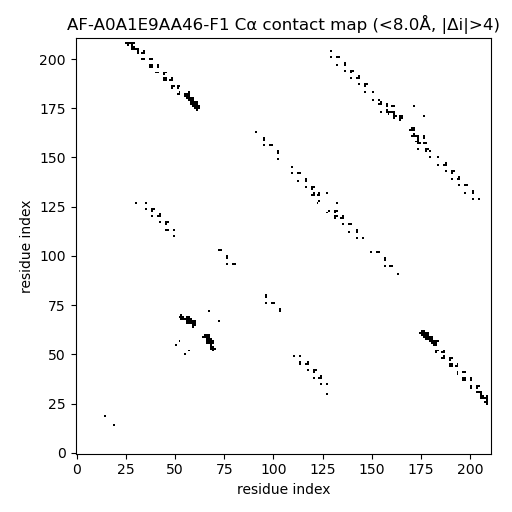A 1 158 ? -16.280 5.470 16.853 1.00 64.81 158 ALA A C 1
ATOM 1315 O O . ALA A 1 158 ? -16.642 5.550 18.028 1.00 64.81 158 ALA A O 1
ATOM 1316 N N . LYS A 1 159 ? -17.076 5.829 15.837 1.00 67.06 159 LYS A N 1
ATOM 1317 C CA . LYS A 1 159 ? -18.443 6.351 15.998 1.00 67.06 159 LYS A CA 1
ATOM 1318 C C . LYS A 1 159 ? -19.366 5.350 16.670 1.00 67.06 159 LYS A C 1
ATOM 1320 O O . LYS A 1 159 ? -20.155 5.729 17.536 1.00 67.06 159 LYS A O 1
ATOM 1325 N N . LYS A 1 160 ? -19.270 4.079 16.292 1.00 65.44 160 LYS A N 1
ATOM 1326 C CA . LYS A 1 160 ? -20.116 3.030 16.857 1.00 65.44 160 LYS A CA 1
ATOM 1327 C C . LYS A 1 160 ? -19.741 2.711 18.301 1.00 65.44 160 LYS A C 1
ATOM 1329 O O . LYS A 1 160 ? -20.623 2.711 19.152 1.00 65.44 160 LYS A O 1
ATOM 1334 N N . ALA A 1 161 ? -18.446 2.580 18.594 1.00 62.31 161 ALA A N 1
ATOM 1335 C CA . ALA A 1 161 ? -17.955 2.440 19.963 1.00 62.31 161 ALA A CA 1
ATOM 1336 C C . ALA A 1 161 ? -18.385 3.628 20.843 1.00 62.31 161 ALA A C 1
ATOM 1338 O O . ALA A 1 161 ? -18.860 3.423 21.955 1.00 62.31 161 ALA A O 1
ATOM 1339 N N . ALA A 1 162 ? -18.315 4.862 20.327 1.00 59.53 162 ALA A N 1
ATOM 1340 C CA . ALA A 1 162 ? -18.767 6.055 21.049 1.00 59.53 162 ALA A CA 1
ATOM 1341 C C . ALA A 1 162 ? -20.262 6.044 21.353 1.00 59.53 162 ALA A C 1
ATOM 1343 O O . ALA A 1 162 ? -20.673 6.385 22.459 1.00 59.53 162 ALA A O 1
ATOM 1344 N N . THR A 1 163 ? -21.074 5.634 20.382 1.00 59.38 163 THR A N 1
ATOM 1345 C CA . THR A 1 163 ? -22.534 5.619 20.519 1.00 59.38 163 THR A CA 1
ATOM 1346 C C . THR A 1 163 ? -22.979 4.553 21.519 1.00 59.38 163 THR A C 1
ATOM 1348 O O . THR A 1 163 ? -23.815 4.822 22.380 1.00 59.38 163 THR A O 1
ATOM 1351 N N . GLU A 1 164 ? -22.379 3.364 21.465 1.00 60.09 164 GLU A N 1
ATOM 1352 C CA . GLU A 1 164 ? -22.708 2.277 22.386 1.00 60.09 164 GLU A CA 1
ATOM 1353 C C . GLU A 1 164 ? -22.174 2.545 23.802 1.00 60.09 164 GLU A C 1
ATOM 1355 O O . GLU A 1 164 ? -22.916 2.374 24.768 1.00 60.09 164 GLU A O 1
ATOM 1360 N N . MET A 1 165 ? -20.964 3.100 23.958 1.00 53.00 165 MET A N 1
ATOM 1361 C CA . MET A 1 165 ? -20.450 3.524 25.273 1.00 53.00 165 MET A CA 1
ATOM 1362 C C . MET A 1 165 ? -21.221 4.721 25.856 1.00 53.00 165 MET A C 1
ATOM 1364 O O . MET A 1 165 ? -21.409 4.797 27.070 1.00 53.00 165 MET A O 1
ATOM 1368 N N . SER A 1 166 ? -21.740 5.619 25.013 1.00 52.09 166 SER A N 1
ATOM 1369 C CA . SER A 1 166 ? -22.605 6.722 25.447 1.00 52.09 166 SER A CA 1
ATOM 1370 C C . SER A 1 166 ? -23.940 6.245 26.014 1.00 52.09 166 SER A C 1
ATOM 1372 O O . SER A 1 166 ? -24.485 6.916 26.891 1.00 52.09 166 SER A O 1
ATOM 1374 N N . SER A 1 167 ? -24.469 5.107 25.555 1.00 47.81 167 SER A N 1
ATOM 1375 C CA . SER A 1 167 ? -25.667 4.501 26.156 1.00 47.81 167 SER A CA 1
ATOM 1376 C C . SER A 1 167 ? -25.405 3.903 27.548 1.00 47.81 167 SER A C 1
ATOM 1378 O O . SER A 1 167 ? -26.342 3.723 28.321 1.00 47.81 167 SER A O 1
ATOM 1380 N N . ALA A 1 168 ? -24.132 3.683 27.904 1.00 46.62 168 ALA A N 1
ATOM 1381 C CA . ALA A 1 168 ? -23.675 3.099 29.165 1.00 46.62 168 ALA A CA 1
ATOM 1382 C C . ALA A 1 168 ? -23.085 4.130 30.159 1.00 46.62 168 ALA A C 1
ATOM 1384 O O . ALA A 1 168 ? -22.239 3.769 30.972 1.00 46.62 168 ALA A O 1
ATOM 1385 N N . TYR A 1 169 ? -23.578 5.381 30.147 1.00 38.94 169 TYR A N 1
ATOM 1386 C CA . TYR A 1 169 ? -23.340 6.465 31.134 1.00 38.94 169 TYR A CA 1
ATOM 1387 C C . TYR A 1 169 ? -22.193 7.475 30.896 1.00 38.94 169 TYR A C 1
ATOM 1389 O O . TYR A 1 169 ? -22.013 8.362 31.732 1.00 38.94 169 TYR A O 1
ATOM 1397 N N . LEU A 1 170 ? -21.474 7.463 29.766 1.00 47.91 170 LEU A N 1
ATOM 1398 C CA . LEU A 1 170 ? -20.476 8.508 29.455 1.00 47.91 170 LEU A CA 1
ATOM 1399 C C . LEU A 1 170 ? -20.567 8.979 27.992 1.00 47.91 170 LEU A C 1
ATOM 1401 O O . LEU A 1 170 ? -20.176 8.270 27.071 1.00 47.91 170 LEU A O 1
ATOM 1405 N N . SER A 1 171 ? -21.074 10.197 27.773 1.00 43.34 171 SER A N 1
ATOM 1406 C CA . SER A 1 171 ? -21.142 10.840 26.450 1.00 43.34 171 SER A CA 1
ATOM 1407 C C . SER A 1 171 ? -19.736 11.158 25.931 1.00 43.34 171 SER A C 1
ATOM 1409 O O . SER A 1 171 ? -19.162 12.191 26.283 1.00 43.34 171 SER A O 1
ATOM 1411 N N . PHE A 1 172 ? -19.199 10.309 25.058 1.00 50.31 172 PHE A N 1
ATOM 1412 C CA . PHE A 1 172 ? -17.920 10.533 24.385 1.00 50.31 172 PHE A CA 1
ATOM 1413 C C . PHE A 1 172 ? -18.125 10.915 22.919 1.00 50.31 172 PHE A C 1
ATOM 1415 O O . PHE A 1 172 ? -18.982 10.358 22.233 1.00 50.31 172 PHE A O 1
ATOM 1422 N N . LYS A 1 173 ? -17.326 11.862 22.412 1.00 46.69 173 LYS A N 1
ATOM 1423 C CA . LYS A 1 173 ? -17.274 12.130 20.970 1.00 46.69 173 LYS A CA 1
ATOM 1424 C C . LYS A 1 173 ? -16.456 11.031 20.273 1.00 46.69 173 LYS A C 1
ATOM 1426 O O . LYS A 1 173 ? -15.480 10.559 20.852 1.00 46.69 173 LYS A O 1
ATOM 1431 N N . PRO A 1 174 ? -16.776 10.665 19.019 1.00 48.38 174 PRO A N 1
ATOM 1432 C CA . PRO A 1 174 ? -16.004 9.683 18.247 1.00 48.38 174 PRO A CA 1
ATOM 1433 C C . PRO A 1 174 ? -14.503 10.007 18.168 1.00 48.38 174 PRO A C 1
ATOM 1435 O O . PRO A 1 174 ? -13.662 9.125 18.346 1.00 48.38 174 PRO A O 1
ATOM 1438 N N . ASP A 1 175 ? -14.175 11.295 18.019 1.00 50.53 175 ASP A N 1
ATOM 1439 C CA . ASP A 1 175 ? -12.800 11.816 17.954 1.00 50.53 175 ASP A CA 1
ATOM 1440 C C . ASP A 1 175 ? -12.018 11.704 19.277 1.00 50.53 175 ASP A C 1
ATOM 1442 O O . ASP A 1 175 ? -10.805 11.949 19.297 1.00 50.53 175 ASP A O 1
ATOM 1446 N N . ASP A 1 176 ? -12.697 11.377 20.382 1.00 48.59 176 ASP A N 1
ATOM 1447 C CA . ASP A 1 176 ? -12.101 11.145 21.704 1.00 48.59 176 ASP A CA 1
ATOM 1448 C C . ASP A 1 176 ? -11.812 9.655 21.961 1.00 48.59 176 ASP A C 1
ATOM 1450 O O . ASP A 1 176 ? -11.131 9.310 22.931 1.00 48.59 176 ASP A O 1
ATOM 1454 N N . ILE A 1 177 ? -12.260 8.766 21.066 1.00 50.12 177 ILE A N 1
ATOM 1455 C CA . ILE A 1 177 ? -12.096 7.314 21.206 1.00 50.12 177 ILE A CA 1
ATOM 1456 C C . ILE A 1 177 ? -10.990 6.783 20.305 1.00 50.12 177 ILE A C 1
ATOM 1458 O O . ILE A 1 177 ? -10.118 6.080 20.799 1.00 50.12 177 ILE A O 1
ATOM 1462 N N . LEU A 1 178 ? -10.976 7.126 19.017 1.00 52.84 178 LEU A N 1
ATOM 1463 C CA . LEU A 1 178 ? -9.999 6.611 18.053 1.00 52.84 178 LEU A CA 1
ATOM 1464 C C . LEU A 1 178 ? -9.672 7.700 17.031 1.00 52.84 178 LEU A C 1
ATOM 1466 O O . LEU A 1 178 ? -10.513 8.070 16.220 1.00 52.84 178 LEU A O 1
ATOM 1470 N N . THR A 1 179 ? -8.438 8.199 17.041 1.00 56.34 179 THR A N 1
ATOM 1471 C CA . THR A 1 179 ? -7.935 9.073 15.973 1.00 56.34 179 THR A CA 1
ATOM 1472 C C . THR A 1 179 ? -6.931 8.334 15.104 1.00 56.34 179 THR A C 1
ATOM 1474 O O . THR A 1 179 ? -6.064 7.623 15.625 1.00 56.34 179 THR A O 1
ATOM 1477 N N . GLN A 1 180 ? -7.038 8.540 13.790 1.00 57.91 180 GLN A N 1
ATOM 1478 C CA . GLN A 1 180 ? -6.066 8.093 12.796 1.00 57.91 180 GLN A CA 1
ATOM 1479 C C . GLN A 1 180 ? -4.662 8.562 13.198 1.00 57.91 180 GLN A C 1
ATOM 1481 O O . GLN A 1 180 ? -4.457 9.745 13.470 1.00 57.91 180 GLN A O 1
ATOM 1486 N N . ALA A 1 181 ? -3.713 7.632 13.274 1.00 64.69 181 ALA A N 1
ATOM 1487 C CA . ALA A 1 181 ? -2.332 7.940 13.623 1.00 64.69 181 ALA A CA 1
ATOM 1488 C C . ALA A 1 181 ? -1.446 8.130 12.380 1.00 64.69 181 ALA A C 1
ATOM 1490 O O . ALA A 1 181 ? -1.853 7.869 11.240 1.00 64.69 181 ALA A O 1
ATOM 1491 N N . ASP A 1 182 ? -0.207 8.557 12.629 1.00 67.88 182 ASP A N 1
ATOM 1492 C CA . ASP A 1 182 ? 0.786 8.921 11.613 1.00 67.88 182 ASP A CA 1
ATOM 1493 C C . ASP A 1 182 ? 1.078 7.788 10.615 1.00 67.88 182 ASP A C 1
ATOM 1495 O O . ASP A 1 182 ? 1.351 8.060 9.448 1.00 67.88 182 ASP A O 1
ATOM 1499 N N . ALA A 1 183 ? 0.932 6.520 11.022 1.00 71.19 183 ALA A N 1
ATOM 1500 C CA . ALA A 1 183 ? 1.203 5.354 10.180 1.00 71.19 183 ALA A CA 1
ATOM 1501 C C . ALA A 1 183 ? 0.356 5.322 8.895 1.00 71.19 183 ALA A C 1
ATOM 1503 O O . ALA A 1 183 ? 0.863 5.023 7.814 1.00 71.19 183 ALA A O 1
ATOM 1504 N N . ILE A 1 184 ? -0.937 5.669 8.973 1.00 77.81 184 ILE A N 1
ATOM 1505 C CA . ILE A 1 184 ? -1.822 5.659 7.794 1.00 77.81 184 ILE A CA 1
ATOM 1506 C C . ILE A 1 184 ? -1.440 6.796 6.840 1.00 77.81 184 ILE A C 1
ATOM 1508 O O . ILE A 1 184 ? -1.418 6.606 5.622 1.00 77.81 184 ILE A O 1
ATOM 1512 N N . HIS A 1 185 ? -1.099 7.965 7.386 1.00 78.69 185 HIS A N 1
ATOM 1513 C CA . HIS A 1 185 ? -0.686 9.118 6.591 1.00 78.69 185 HIS A CA 1
ATOM 1514 C C . HIS A 1 185 ? 0.681 8.895 5.925 1.00 78.69 185 HIS A C 1
ATOM 1516 O O . HIS A 1 185 ? 0.835 9.117 4.723 1.00 78.69 185 HIS A O 1
ATOM 1522 N N . ASN A 1 186 ? 1.650 8.360 6.669 1.00 82.56 186 ASN A N 1
ATOM 1523 C CA . ASN A 1 186 ? 2.965 7.985 6.155 1.00 82.56 186 ASN A CA 1
ATOM 1524 C C . ASN A 1 186 ? 2.850 6.926 5.059 1.00 82.56 186 ASN A C 1
ATOM 1526 O O . ASN A 1 186 ? 3.441 7.071 3.988 1.00 82.56 186 ASN A O 1
ATOM 1530 N N . ASN A 1 187 ? 2.041 5.890 5.286 1.00 85.25 187 ASN A N 1
ATOM 1531 C CA . ASN A 1 187 ? 1.814 4.843 4.300 1.00 85.25 187 ASN A CA 1
ATOM 1532 C C . ASN A 1 187 ? 1.188 5.400 3.010 1.00 85.25 187 ASN A C 1
ATOM 1534 O O . ASN A 1 187 ? 1.606 5.043 1.909 1.00 85.25 187 ASN A O 1
ATOM 1538 N N . PHE A 1 188 ? 0.245 6.339 3.124 1.00 86.75 188 PHE A N 1
ATOM 1539 C CA . PHE A 1 188 ? -0.335 7.020 1.968 1.00 86.75 188 PHE A CA 1
ATOM 1540 C C . PHE A 1 188 ? 0.724 7.750 1.126 1.00 86.75 188 PHE A C 1
ATOM 1542 O O . PHE A 1 188 ? 0.778 7.569 -0.093 1.00 86.75 188 PHE A O 1
ATOM 1549 N N . ILE A 1 189 ? 1.603 8.524 1.768 1.00 86.56 189 ILE A N 1
ATOM 1550 C CA . ILE A 1 189 ? 2.679 9.256 1.082 1.00 86.56 189 ILE A CA 1
ATOM 1551 C C . ILE A 1 189 ? 3.657 8.281 0.414 1.00 86.56 189 ILE A C 1
ATOM 1553 O O . ILE A 1 189 ? 4.003 8.450 -0.757 1.00 86.56 189 ILE A O 1
ATOM 1557 N N . LEU A 1 190 ? 4.086 7.239 1.130 1.00 90.19 190 LEU A N 1
ATOM 1558 C CA . LEU A 1 190 ? 5.047 6.253 0.628 1.00 90.19 190 LEU A CA 1
ATOM 1559 C C . LEU A 1 190 ? 4.497 5.471 -0.572 1.00 90.19 190 LEU A C 1
ATOM 1561 O O . LEU A 1 190 ? 5.196 5.316 -1.579 1.00 90.19 190 LEU A O 1
ATOM 1565 N N . LEU A 1 191 ? 3.240 5.023 -0.504 1.00 90.25 191 LEU A N 1
ATOM 1566 C CA . LEU A 1 191 ? 2.573 4.343 -1.616 1.00 90.25 191 LEU A CA 1
ATOM 1567 C C . LEU A 1 191 ? 2.323 5.291 -2.794 1.00 90.25 191 LEU A C 1
ATOM 1569 O O . LEU A 1 191 ? 2.537 4.888 -3.936 1.00 90.25 191 LEU A O 1
ATOM 1573 N N . GLY A 1 192 ? 1.965 6.554 -2.544 1.00 90.31 192 GLY A N 1
ATOM 1574 C CA . GLY A 1 192 ? 1.824 7.576 -3.585 1.00 90.31 192 GLY A CA 1
ATOM 1575 C C . GLY A 1 192 ? 3.133 7.832 -4.341 1.00 90.31 192 GLY A C 1
ATOM 1576 O O . GLY A 1 192 ? 3.157 7.834 -5.575 1.00 90.31 192 GLY A O 1
ATOM 1577 N N . CYS A 1 193 ? 4.249 7.951 -3.619 1.00 91.44 193 CYS A N 1
ATOM 1578 C CA . CYS A 1 193 ? 5.585 8.049 -4.212 1.00 91.44 193 CYS A CA 1
ATOM 1579 C C . CYS A 1 193 ? 5.948 6.793 -5.019 1.00 91.44 193 CYS A C 1
ATOM 1581 O O . CYS A 1 193 ? 6.432 6.896 -6.149 1.00 91.44 193 CYS A O 1
ATOM 1583 N N . SER A 1 194 ? 5.679 5.607 -4.468 1.00 90.56 194 SER A N 1
ATOM 1584 C CA . SER A 1 194 ? 5.898 4.324 -5.147 1.00 90.56 194 SER A CA 1
ATOM 1585 C C . SER A 1 194 ? 5.104 4.235 -6.458 1.00 90.56 194 SER A C 1
ATOM 1587 O O . SER A 1 194 ? 5.646 3.857 -7.501 1.00 90.56 194 SER A O 1
ATOM 1589 N N . LEU A 1 195 ? 3.850 4.693 -6.451 1.00 91.44 195 LEU A N 1
ATOM 1590 C CA . LEU A 1 195 ? 2.981 4.740 -7.624 1.00 91.44 195 LEU A CA 1
ATOM 1591 C C . LEU A 1 195 ? 3.514 5.689 -8.708 1.00 91.44 195 LEU A C 1
ATOM 1593 O O . LEU A 1 195 ? 3.592 5.305 -9.879 1.00 91.44 195 LEU A O 1
ATOM 1597 N N . ALA A 1 196 ? 3.922 6.904 -8.332 1.00 90.44 196 ALA A N 1
ATOM 1598 C CA . ALA A 1 196 ? 4.491 7.883 -9.260 1.00 90.44 196 ALA A CA 1
ATOM 1599 C C . ALA A 1 196 ? 5.774 7.354 -9.919 1.00 90.44 196 ALA A C 1
ATOM 1601 O O . ALA A 1 196 ? 5.956 7.451 -11.136 1.00 90.44 196 ALA A O 1
ATOM 1602 N N . LEU A 1 197 ? 6.642 6.719 -9.131 1.00 90.12 197 LEU A N 1
ATOM 1603 C CA . LEU A 1 197 ? 7.856 6.075 -9.622 1.00 90.12 197 LEU A CA 1
ATOM 1604 C C . LEU A 1 197 ? 7.547 4.918 -10.576 1.00 90.12 197 LEU A C 1
ATOM 1606 O O . LEU A 1 197 ? 8.144 4.834 -11.653 1.00 90.12 197 LEU A O 1
ATOM 1610 N N . LEU A 1 198 ? 6.588 4.052 -10.236 1.00 88.56 198 LEU A N 1
ATOM 1611 C CA . LEU A 1 198 ? 6.140 2.981 -11.125 1.00 88.56 198 LEU A CA 1
ATOM 1612 C C . LEU A 1 198 ? 5.596 3.537 -12.442 1.00 88.56 198 LEU A C 1
ATOM 1614 O O . LEU A 1 198 ? 5.970 3.024 -13.499 1.0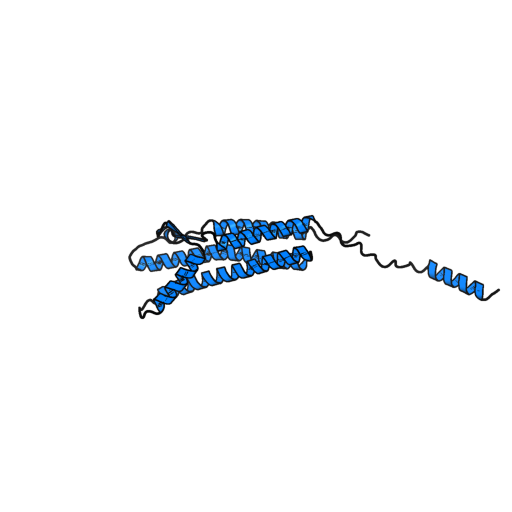0 88.56 198 LEU A O 1
ATOM 1618 N N . PHE A 1 199 ? 4.808 4.611 -12.403 1.00 87.56 199 PHE A N 1
ATOM 1619 C CA . PHE A 1 199 ? 4.305 5.285 -13.599 1.00 87.56 199 PHE A CA 1
ATOM 1620 C C . PHE A 1 199 ? 5.447 5.798 -14.487 1.00 87.56 199 PHE A C 1
ATOM 1622 O O . PHE A 1 199 ? 5.518 5.458 -15.669 1.00 87.56 199 PHE A O 1
ATOM 1629 N N . ILE A 1 200 ? 6.411 6.521 -13.910 1.00 85.62 200 ILE A N 1
ATOM 1630 C CA . ILE A 1 200 ? 7.606 6.999 -14.623 1.00 85.62 200 ILE A CA 1
ATOM 1631 C C . ILE A 1 200 ? 8.397 5.818 -15.218 1.00 85.62 200 ILE A C 1
ATOM 1633 O O . ILE A 1 200 ? 8.862 5.872 -16.360 1.00 85.62 200 ILE A O 1
ATOM 1637 N N . SER A 1 201 ? 8.504 4.703 -14.489 1.00 84.19 201 SER A N 1
ATOM 1638 C CA . SER A 1 201 ? 9.221 3.501 -14.937 1.00 84.19 201 SER A CA 1
ATOM 1639 C C . SER A 1 201 ? 8.631 2.854 -16.201 1.00 84.19 201 SER A C 1
ATOM 1641 O O . SER A 1 201 ? 9.352 2.136 -16.912 1.00 84.19 201 SER A O 1
ATOM 1643 N N . LEU A 1 202 ? 7.345 3.093 -16.503 1.00 81.81 202 LEU A N 1
ATOM 1644 C CA . LEU A 1 202 ? 6.681 2.582 -17.707 1.00 81.81 202 LEU A CA 1
ATOM 1645 C C . LEU A 1 202 ? 7.201 3.272 -18.975 1.00 81.81 202 LEU A C 1
ATOM 1647 O O . LEU A 1 202 ? 7.357 2.610 -20.005 1.00 81.81 202 LEU A O 1
ATOM 1651 N N . PHE A 1 203 ? 7.558 4.558 -18.889 1.00 76.94 203 PHE A N 1
ATOM 1652 C CA . PHE A 1 203 ? 8.125 5.325 -20.007 1.00 76.94 203 PHE A CA 1
ATOM 1653 C C . PHE A 1 203 ? 9.562 4.913 -20.336 1.00 76.94 203 PHE A C 1
ATOM 1655 O O . PHE A 1 203 ? 9.978 4.940 -21.496 1.00 76.94 203 PHE A O 1
ATOM 1662 N N . PHE A 1 204 ? 10.310 4.416 -19.349 1.00 70.06 204 PHE A N 1
ATOM 1663 C CA . PHE A 1 204 ? 11.632 3.821 -19.552 1.00 70.06 204 PHE A CA 1
ATOM 1664 C C . PHE A 1 204 ? 11.526 2.377 -20.071 1.00 70.06 204 PHE A C 1
ATOM 1666 O O . PHE A 1 204 ? 12.071 1.428 -19.495 1.00 70.06 204 PHE A O 1
ATOM 1673 N N . ARG A 1 205 ? 10.817 2.191 -21.191 1.00 63.91 205 ARG A N 1
ATOM 1674 C CA . ARG A 1 205 ? 10.722 0.900 -21.878 1.00 63.91 205 ARG A CA 1
ATOM 1675 C C . ARG A 1 205 ? 12.056 0.559 -22.535 1.00 63.91 205 ARG A C 1
ATOM 1677 O O . ARG A 1 205 ? 12.729 1.411 -23.110 1.00 63.91 205 ARG A O 1
ATOM 1684 N N . ASN A 1 206 ? 12.410 -0.722 -22.477 1.00 58.94 206 ASN A N 1
ATOM 1685 C CA . ASN A 1 206 ? 13.563 -1.300 -23.163 1.00 58.94 206 ASN A CA 1
ATOM 1686 C C . ASN A 1 206 ? 13.532 -0.863 -24.644 1.00 58.94 206 ASN A C 1
ATOM 1688 O O . ASN A 1 206 ? 12.637 -1.286 -25.388 1.00 58.94 206 ASN A O 1
ATOM 1692 N N . ARG A 1 207 ? 14.431 0.051 -25.049 1.00 55.66 207 ARG A N 1
ATOM 1693 C CA . ARG A 1 207 ? 14.447 0.596 -26.415 1.00 55.66 207 ARG A CA 1
ATOM 1694 C C . ARG A 1 207 ? 14.680 -0.573 -27.370 1.00 55.66 207 ARG A C 1
ATOM 1696 O O . ARG A 1 207 ? 15.597 -1.369 -27.159 1.00 55.66 207 ARG A O 1
ATOM 1703 N N . ARG A 1 208 ? 13.829 -0.714 -28.396 1.00 52.97 208 ARG A N 1
ATOM 1704 C CA . ARG A 1 208 ? 14.141 -1.634 -29.497 1.00 52.97 208 ARG A CA 1
ATOM 1705 C C . ARG A 1 208 ? 15.461 -1.145 -30.107 1.00 52.97 208 ARG A C 1
ATOM 1707 O O . ARG A 1 208 ? 15.615 0.073 -30.228 1.00 52.97 208 ARG A O 1
ATOM 1714 N N . PRO A 1 209 ? 16.414 -2.040 -30.415 1.00 50.84 209 PRO A N 1
ATOM 1715 C CA . PRO A 1 209 ? 17.619 -1.634 -31.125 1.00 50.84 209 PRO A CA 1
ATOM 1716 C C . PRO A 1 209 ? 17.180 -0.867 -32.377 1.00 50.84 209 PRO A C 1
ATOM 1718 O O . PRO A 1 209 ? 16.355 -1.367 -33.143 1.00 50.84 209 PRO A O 1
ATOM 1721 N N . ARG A 1 210 ? 17.638 0.383 -32.509 1.00 51.72 210 ARG A N 1
ATOM 1722 C CA . ARG A 1 210 ? 17.512 1.116 -33.768 1.00 51.72 210 ARG A CA 1
ATOM 1723 C C . ARG A 1 210 ? 18.475 0.422 -34.728 1.00 51.72 210 ARG A C 1
ATOM 1725 O O . ARG A 1 210 ? 19.656 0.316 -34.402 1.00 51.72 210 ARG A O 1
ATOM 1732 N N . HIS A 1 211 ? 17.910 -0.168 -35.776 1.00 49.78 211 HIS A N 1
ATOM 1733 C CA . HIS A 1 211 ? 18.657 -0.659 -36.925 1.00 49.78 211 HIS A CA 1
ATOM 1734 C C . HIS A 1 211 ? 19.076 0.529 -37.778 1.00 49.78 211 HIS A C 1
ATOM 1736 O O . HIS A 1 211 ? 18.256 1.474 -37.860 1.00 49.78 211 HIS A O 1
#

Mean predicted aligned error: 14.48 Å